Protein AF-A0A401TNQ7-F1 (afdb_monomer_lite)

Structure (mmCIF, N/CA/C/O backbone):
data_AF-A0A401TNQ7-F1
#
_entry.id   AF-A0A401TNQ7-F1
#
loop_
_atom_site.group_PDB
_atom_site.id
_atom_site.type_symbol
_atom_site.label_atom_id
_atom_site.label_alt_id
_atom_site.label_comp_id
_atom_site.label_asym_id
_atom_site.label_entity_id
_atom_site.label_seq_id
_atom_site.pdbx_PDB_ins_code
_atom_site.Cartn_x
_atom_site.Cartn_y
_atom_site.Cartn_z
_atom_site.occupancy
_atom_site.B_iso_or_equiv
_atom_site.auth_seq_id
_atom_site.auth_comp_id
_atom_site.auth_asym_id
_atom_site.auth_atom_id
_atom_site.pdbx_PDB_model_num
ATOM 1 N N . MET A 1 1 ? 19.474 -12.867 -13.682 1.00 46.50 1 MET A N 1
ATOM 2 C CA . MET A 1 1 ? 18.010 -13.047 -13.522 1.00 46.50 1 MET A CA 1
ATOM 3 C C . MET A 1 1 ? 17.478 -14.292 -14.232 1.00 46.50 1 MET A C 1
ATOM 5 O O . MET A 1 1 ? 16.715 -14.992 -13.588 1.00 46.50 1 MET A O 1
ATOM 9 N N . ARG A 1 2 ? 17.902 -14.632 -15.465 1.00 41.34 2 ARG A N 1
ATOM 10 C CA . ARG A 1 2 ? 17.468 -15.862 -16.178 1.00 41.34 2 ARG A CA 1
ATOM 11 C C . ARG A 1 2 ? 17.627 -17.165 -15.371 1.00 41.34 2 ARG A C 1
ATOM 13 O O . ARG A 1 2 ? 16.644 -17.859 -15.162 1.00 41.34 2 ARG A O 1
ATOM 20 N N . ASN A 1 3 ? 18.793 -17.392 -14.765 1.00 44.41 3 ASN A N 1
ATOM 21 C CA . ASN A 1 3 ? 19.062 -18.609 -13.975 1.00 44.41 3 ASN A CA 1
ATOM 22 C C . ASN A 1 3 ? 18.207 -18.747 -12.696 1.00 44.41 3 ASN A C 1
ATOM 24 O O . ASN A 1 3 ? 18.164 -19.815 -12.095 1.00 44.41 3 ASN A O 1
ATOM 28 N N . LEU A 1 4 ? 17.552 -17.669 -12.243 1.00 51.34 4 LEU A N 1
ATOM 29 C CA . LEU A 1 4 ? 16.675 -17.698 -11.066 1.00 51.34 4 LEU A CA 1
ATOM 30 C C . LEU A 1 4 ? 15.215 -17.985 -11.439 1.00 51.34 4 LEU A C 1
ATOM 32 O O . LEU A 1 4 ? 14.432 -18.337 -10.570 1.00 51.34 4 LEU A O 1
ATOM 36 N N . LEU A 1 5 ? 14.847 -17.800 -12.711 1.00 51.81 5 LEU A N 1
ATOM 37 C CA . LEU A 1 5 ? 13.510 -18.084 -13.234 1.00 51.81 5 LEU A CA 1
ATOM 38 C C . LEU A 1 5 ? 13.344 -19.565 -13.583 1.00 51.81 5 LEU A C 1
ATOM 40 O O . LEU A 1 5 ? 12.269 -20.119 -13.385 1.00 51.81 5 LEU A O 1
ATOM 44 N N . GLU A 1 6 ? 14.421 -20.208 -14.033 1.00 55.28 6 GLU A N 1
ATOM 45 C CA . GLU A 1 6 ? 14.447 -21.624 -14.423 1.00 55.28 6 GLU A CA 1
ATOM 46 C C . GLU A 1 6 ? 14.336 -22.596 -13.236 1.00 55.28 6 GLU A C 1
ATOM 48 O O . GLU A 1 6 ? 13.905 -23.731 -13.413 1.00 55.28 6 GLU A O 1
ATOM 53 N N . SER A 1 7 ? 14.675 -22.161 -12.017 1.00 61.94 7 SER A N 1
ATOM 54 C CA . SER A 1 7 ? 14.604 -22.986 -10.800 1.00 61.94 7 SER A CA 1
ATOM 55 C C . SER A 1 7 ? 13.285 -22.859 -10.029 1.00 61.94 7 SER A C 1
ATOM 57 O O . SER A 1 7 ? 13.120 -23.472 -8.971 1.00 61.94 7 SER A O 1
ATOM 59 N N . LEU A 1 8 ? 12.336 -22.057 -10.522 1.00 61.41 8 LEU A N 1
ATOM 60 C CA . LEU A 1 8 ? 11.074 -21.812 -9.833 1.00 61.41 8 LEU A CA 1
ATOM 61 C C . LEU A 1 8 ? 9.992 -22.817 -10.249 1.00 61.41 8 LEU A C 1
ATOM 63 O O . LEU A 1 8 ? 9.958 -23.256 -11.398 1.00 61.41 8 LEU A O 1
ATOM 67 N N . PRO A 1 9 ? 9.055 -23.161 -9.341 1.00 64.06 9 PRO A N 1
ATOM 68 C CA . PRO A 1 9 ? 7.924 -24.005 -9.696 1.00 64.06 9 PRO A CA 1
ATOM 69 C C . PRO A 1 9 ? 7.159 -23.398 -10.885 1.00 64.06 9 PRO A C 1
ATOM 71 O O . PRO A 1 9 ? 6.968 -22.180 -10.885 1.00 64.06 9 PRO A O 1
ATOM 74 N N . PRO A 1 10 ? 6.594 -24.200 -11.811 1.00 63.41 10 PRO A N 1
ATOM 75 C CA . PRO A 1 10 ? 5.909 -23.704 -13.018 1.00 63.41 10 PRO A CA 1
ATOM 76 C C . PRO A 1 10 ? 4.780 -22.692 -12.757 1.00 63.41 10 PRO A C 1
ATOM 78 O O . PRO A 1 10 ? 4.376 -21.931 -13.631 1.00 63.41 10 PRO A O 1
ATOM 81 N N . SER A 1 11 ? 4.240 -22.676 -11.536 1.00 68.75 11 SER A N 1
ATOM 82 C CA . SER A 1 11 ? 3.212 -21.726 -11.105 1.00 68.75 11 SER A CA 1
ATOM 83 C C . SER A 1 11 ? 3.724 -20.306 -10.816 1.00 68.75 11 SER A C 1
ATOM 85 O O . SER A 1 11 ? 2.911 -19.387 -10.691 1.00 68.75 11 SER A O 1
ATOM 87 N N . VAL A 1 12 ? 5.037 -20.123 -10.645 1.00 68.75 12 VAL A N 1
ATOM 88 C CA . VAL A 1 12 ? 5.660 -18.839 -10.313 1.00 68.75 12 VAL A CA 1
ATOM 89 C C . VAL A 1 12 ? 6.046 -18.134 -11.603 1.00 68.75 12 VAL A C 1
ATOM 91 O O . VAL A 1 12 ? 6.713 -18.689 -12.465 1.00 68.75 12 VAL A O 1
ATOM 94 N N . ARG A 1 13 ? 5.613 -16.884 -11.717 1.00 77.25 13 ARG A N 1
ATOM 95 C CA . ARG A 1 13 ? 5.872 -16.024 -12.874 1.00 77.25 13 ARG A CA 1
ATOM 96 C C . ARG A 1 13 ? 6.789 -14.868 -12.488 1.00 77.25 13 ARG A C 1
ATOM 98 O O . ARG A 1 13 ? 6.902 -14.563 -11.298 1.00 77.25 13 ARG A O 1
ATOM 105 N N . GLU A 1 14 ? 7.374 -14.187 -13.468 1.00 80.88 14 GLU A N 1
ATOM 106 C CA . GLU A 1 14 ? 8.247 -13.022 -13.255 1.00 80.88 14 GLU A CA 1
ATOM 107 C C . GLU A 1 14 ? 7.607 -11.945 -12.366 1.00 80.88 14 GLU A C 1
ATOM 109 O O . GLU A 1 14 ? 8.266 -11.386 -11.487 1.00 80.88 14 GLU A O 1
ATOM 114 N N . GLU A 1 15 ? 6.299 -11.715 -12.500 1.00 81.19 15 GLU A N 1
ATOM 115 C CA . GLU A 1 15 ? 5.572 -10.713 -11.716 1.00 81.19 15 GLU A CA 1
ATOM 116 C C . GLU A 1 15 ? 5.586 -11.037 -10.220 1.00 81.19 15 GLU A C 1
ATOM 118 O O . GLU A 1 15 ? 5.640 -10.139 -9.378 1.00 81.19 15 GLU A O 1
ATOM 123 N N . HIS A 1 16 ? 5.576 -12.328 -9.865 1.00 77.81 16 HIS A N 1
ATOM 124 C CA . HIS A 1 16 ? 5.678 -12.746 -8.470 1.00 77.81 16 HIS A CA 1
ATOM 125 C C . HIS A 1 16 ? 7.039 -12.378 -7.889 1.00 77.81 16 HIS A C 1
ATOM 127 O O . HIS A 1 16 ? 7.102 -11.996 -6.723 1.00 77.81 16 HIS A O 1
ATOM 133 N N . LEU A 1 17 ? 8.108 -12.465 -8.684 1.00 80.94 17 LEU A N 1
ATOM 134 C CA . LEU A 1 17 ? 9.453 -12.104 -8.247 1.00 80.94 17 LEU A CA 1
ATOM 135 C C . LEU A 1 17 ? 9.606 -10.599 -8.079 1.00 80.94 17 LEU A C 1
ATOM 137 O O . LEU A 1 17 ? 10.185 -10.164 -7.090 1.00 80.94 17 LEU A O 1
ATOM 141 N N . ILE A 1 18 ? 9.060 -9.802 -9.001 1.00 81.75 18 ILE A N 1
ATOM 142 C CA . ILE A 1 18 ? 9.089 -8.337 -8.900 1.00 81.75 18 ILE A CA 1
ATOM 143 C C . ILE A 1 18 ? 8.367 -7.893 -7.626 1.00 81.75 18 ILE A C 1
ATOM 145 O O . ILE A 1 18 ? 8.942 -7.181 -6.802 1.00 81.75 18 ILE A O 1
ATOM 149 N N . VAL A 1 19 ? 7.133 -8.369 -7.422 1.00 80.31 19 VAL A N 1
ATOM 150 C CA . VAL A 1 19 ? 6.349 -8.044 -6.224 1.00 80.31 19 VAL A CA 1
ATOM 151 C C . VAL A 1 19 ? 7.052 -8.545 -4.964 1.00 80.31 19 VAL A C 1
ATOM 153 O O . VAL A 1 19 ? 7.136 -7.806 -3.987 1.00 80.31 19 VAL A O 1
ATOM 156 N N . HIS A 1 20 ? 7.598 -9.763 -4.980 1.00 79.25 20 HIS A N 1
ATOM 157 C CA . HIS A 1 20 ? 8.344 -10.321 -3.855 1.00 79.25 20 HIS A CA 1
ATOM 158 C C . HIS A 1 20 ? 9.557 -9.466 -3.495 1.00 79.25 20 HIS A C 1
ATOM 160 O O . HIS A 1 20 ? 9.620 -8.981 -2.372 1.00 79.25 20 HIS A O 1
ATOM 166 N N . ASN A 1 21 ? 10.454 -9.205 -4.443 1.00 78.38 21 ASN A N 1
ATOM 167 C CA . ASN A 1 21 ? 11.696 -8.476 -4.197 1.00 78.38 21 ASN A CA 1
ATOM 168 C C . ASN A 1 21 ? 11.450 -7.059 -3.670 1.00 78.38 21 ASN A C 1
ATOM 170 O O . ASN A 1 21 ? 12.176 -6.602 -2.791 1.00 78.38 21 ASN A O 1
ATOM 174 N N . VAL A 1 22 ? 10.413 -6.373 -4.168 1.00 78.50 22 VAL A N 1
ATOM 175 C CA . VAL A 1 22 ? 10.039 -5.050 -3.647 1.00 78.50 22 VAL A CA 1
ATOM 176 C C . VAL A 1 22 ? 9.415 -5.148 -2.256 1.00 78.50 22 VAL A C 1
ATOM 178 O O . VAL A 1 22 ? 9.636 -4.270 -1.434 1.00 78.50 22 VAL A O 1
ATOM 181 N N . SER A 1 23 ? 8.652 -6.203 -1.967 1.00 70.06 23 SER A N 1
ATOM 182 C CA . SER A 1 23 ? 7.960 -6.366 -0.677 1.00 70.06 23 SER A CA 1
ATOM 183 C C . SER A 1 23 ? 8.847 -6.905 0.437 1.00 70.06 23 SER A C 1
ATOM 185 O O . SER A 1 23 ? 8.524 -6.741 1.613 1.00 70.06 23 SER A O 1
ATOM 187 N N . THR A 1 24 ? 9.922 -7.608 0.091 1.00 70.75 24 THR A N 1
ATOM 188 C CA . THR A 1 24 ? 10.845 -8.188 1.061 1.00 70.75 24 THR A CA 1
ATOM 189 C C . THR A 1 24 ? 11.843 -7.143 1.526 1.00 70.75 24 THR A C 1
ATOM 191 O O . THR A 1 24 ? 12.651 -6.649 0.745 1.00 70.75 24 THR A O 1
ATOM 194 N N . ASP A 1 25 ? 11.838 -6.856 2.822 1.00 62.88 25 ASP A N 1
ATOM 195 C CA . ASP A 1 25 ? 12.634 -5.785 3.432 1.00 62.88 25 ASP A CA 1
ATOM 196 C C . ASP A 1 25 ? 14.124 -6.131 3.628 1.00 62.88 25 ASP A C 1
ATOM 198 O O . ASP A 1 25 ? 14.807 -5.569 4.475 1.00 62.88 25 ASP A O 1
ATOM 202 N N . ARG A 1 26 ? 14.671 -7.078 2.854 1.00 61.78 26 ARG A N 1
ATOM 203 C CA . ARG A 1 26 ? 16.072 -7.514 3.017 1.00 61.78 26 ARG A CA 1
ATOM 204 C C . ARG A 1 26 ? 17.090 -6.421 2.677 1.00 61.78 26 ARG A C 1
ATOM 206 O O . ARG A 1 26 ? 18.239 -6.524 3.082 1.00 61.78 26 ARG A O 1
ATOM 213 N N . SER A 1 27 ? 16.683 -5.400 1.927 1.00 65.81 27 SER A N 1
ATOM 214 C CA . SER A 1 27 ? 17.560 -4.341 1.415 1.00 65.81 27 SER A CA 1
ATOM 215 C C . SER A 1 27 ? 17.044 -2.921 1.681 1.00 65.81 27 SER A C 1
ATOM 217 O O . SER A 1 27 ? 17.523 -1.981 1.050 1.00 65.81 27 SER A O 1
ATOM 219 N N . ASN A 1 28 ? 16.044 -2.737 2.558 1.00 79.69 28 ASN A N 1
ATOM 220 C CA . ASN A 1 28 ? 15.319 -1.465 2.739 1.00 79.69 28 ASN A CA 1
ATOM 221 C C . ASN A 1 28 ? 14.729 -0.875 1.437 1.00 79.69 28 ASN A C 1
ATOM 223 O O . ASN A 1 28 ? 14.312 0.288 1.408 1.00 79.69 28 ASN A O 1
ATOM 227 N N . LEU A 1 29 ? 14.685 -1.657 0.348 1.00 84.19 29 LEU A N 1
ATOM 228 C CA . LEU A 1 29 ? 14.223 -1.215 -0.966 1.00 84.19 29 LEU A CA 1
ATOM 229 C C . LEU A 1 29 ? 12.779 -0.719 -0.894 1.00 84.19 29 LEU A C 1
ATOM 231 O O . LEU A 1 29 ? 12.503 0.380 -1.362 1.00 84.19 29 LEU A O 1
ATOM 235 N N . SER A 1 30 ? 11.891 -1.489 -0.253 1.00 79.44 30 SER A N 1
ATOM 236 C CA . SER A 1 30 ? 10.483 -1.121 -0.039 1.00 79.44 30 SER A CA 1
ATOM 237 C C . SER A 1 30 ? 10.351 0.237 0.643 1.00 79.44 30 SER A C 1
ATOM 239 O O . SER A 1 30 ? 9.625 1.117 0.179 1.00 79.44 30 SER A O 1
ATOM 241 N N . THR A 1 31 ? 11.101 0.427 1.728 1.00 82.56 31 THR A N 1
ATOM 242 C CA . THR A 1 31 ? 11.074 1.641 2.543 1.00 82.56 31 THR A CA 1
ATOM 243 C C . THR A 1 31 ? 11.540 2.853 1.743 1.00 82.56 31 THR A C 1
ATOM 245 O O . THR A 1 31 ? 10.860 3.878 1.723 1.00 82.56 31 THR A O 1
ATOM 248 N N . ARG A 1 32 ? 12.670 2.740 1.036 1.00 87.69 32 ARG A N 1
ATOM 249 C CA . ARG A 1 32 ? 13.235 3.839 0.243 1.00 87.69 32 ARG A CA 1
ATOM 250 C C . ARG A 1 32 ? 12.375 4.167 -0.978 1.00 87.69 32 ARG A C 1
ATOM 252 O O . ARG A 1 32 ? 12.084 5.333 -1.215 1.00 87.69 32 ARG A O 1
ATOM 259 N N . PHE A 1 33 ? 11.904 3.145 -1.687 1.00 86.56 33 PHE A N 1
ATOM 260 C CA . PHE A 1 33 ? 10.991 3.294 -2.816 1.00 86.56 33 PHE A CA 1
ATOM 261 C C . PHE A 1 33 ? 9.692 3.998 -2.401 1.00 86.56 33 PHE A C 1
ATOM 263 O O . PHE A 1 33 ? 9.313 4.997 -3.005 1.00 86.56 33 PHE A O 1
ATOM 270 N N . ASN A 1 34 ? 9.043 3.543 -1.324 1.00 84.69 34 ASN A N 1
ATOM 271 C CA . ASN A 1 34 ? 7.811 4.156 -0.825 1.00 84.69 34 ASN A CA 1
ATOM 272 C C . ASN A 1 34 ? 8.032 5.583 -0.298 1.00 84.69 34 ASN A C 1
ATOM 274 O O . ASN A 1 34 ? 7.176 6.443 -0.505 1.00 84.69 34 ASN A O 1
ATOM 278 N N . LYS A 1 35 ? 9.182 5.863 0.330 1.00 87.12 35 LYS A N 1
ATOM 279 C CA . LYS A 1 35 ? 9.555 7.221 0.751 1.00 87.12 35 LYS A CA 1
ATOM 280 C C . LYS A 1 35 ? 9.696 8.162 -0.446 1.00 87.12 35 LYS A C 1
ATOM 282 O O . LYS A 1 35 ? 9.196 9.282 -0.393 1.00 87.12 35 LYS A O 1
ATOM 287 N N . ASP A 1 36 ? 10.321 7.704 -1.526 1.00 89.12 36 ASP A N 1
ATOM 288 C CA . ASP A 1 36 ? 10.497 8.513 -2.733 1.00 89.12 36 ASP A CA 1
ATOM 289 C C . ASP A 1 36 ? 9.180 8.705 -3.498 1.00 89.12 36 ASP A C 1
ATOM 291 O O . ASP A 1 36 ? 8.956 9.795 -4.017 1.00 89.12 36 ASP A O 1
ATOM 295 N N . ILE A 1 37 ? 8.265 7.720 -3.515 1.00 84.94 37 ILE A N 1
ATOM 296 C CA . ILE A 1 37 ? 6.911 7.925 -4.072 1.00 84.94 37 ILE A CA 1
ATOM 297 C C . ILE A 1 37 ? 6.171 8.998 -3.271 1.00 84.94 37 ILE A C 1
ATOM 299 O O . ILE A 1 37 ? 5.543 9.880 -3.851 1.00 84.94 37 ILE A O 1
ATOM 303 N N . GLN A 1 38 ? 6.245 8.938 -1.939 1.00 84.00 38 GLN A N 1
ATOM 304 C CA . GLN A 1 38 ? 5.592 9.926 -1.086 1.00 84.00 38 GLN A CA 1
ATOM 305 C C . GLN A 1 38 ? 6.183 11.328 -1.283 1.00 84.00 38 GLN A C 1
ATOM 307 O O . GLN A 1 38 ? 5.443 12.307 -1.240 1.00 84.00 38 GLN A O 1
ATOM 312 N N . ARG A 1 39 ? 7.501 11.419 -1.497 1.00 85.88 39 ARG A N 1
ATOM 313 C CA . ARG A 1 39 ? 8.216 12.686 -1.677 1.00 85.88 39 ARG A CA 1
ATOM 314 C C . ARG A 1 39 ? 8.015 13.306 -3.057 1.00 85.88 39 ARG A C 1
ATOM 316 O O . ARG A 1 39 ? 7.906 14.516 -3.123 1.00 85.88 39 ARG A O 1
ATOM 323 N N . PHE A 1 40 ? 7.993 12.500 -4.117 1.00 85.56 40 PHE A N 1
ATOM 324 C CA . PHE A 1 40 ? 7.962 12.955 -5.514 1.00 85.56 40 PHE A CA 1
ATOM 325 C C . PHE A 1 40 ? 6.680 12.510 -6.232 1.00 85.56 40 PHE A C 1
ATOM 327 O O . PHE A 1 40 ? 6.693 12.155 -7.409 1.00 85.56 40 PHE A O 1
ATOM 334 N N . GLY A 1 41 ? 5.568 12.444 -5.496 1.00 75.00 41 GLY A N 1
ATOM 335 C CA . GLY A 1 41 ? 4.286 11.956 -6.007 1.00 75.00 41 GLY A CA 1
ATOM 336 C C . GLY A 1 41 ? 3.516 12.977 -6.852 1.00 75.00 41 GLY A C 1
ATOM 337 O O . GLY A 1 41 ? 2.534 12.603 -7.499 1.00 75.00 41 GLY A O 1
ATOM 338 N N . ALA A 1 42 ? 3.927 14.250 -6.839 1.00 84.62 42 ALA A N 1
ATOM 339 C CA . ALA A 1 42 ? 3.399 15.281 -7.728 1.00 84.62 42 ALA A CA 1
ATOM 340 C C . ALA A 1 42 ? 3.904 15.055 -9.158 1.00 84.62 42 ALA A C 1
ATOM 342 O O . ALA A 1 42 ? 5.023 14.597 -9.346 1.00 84.62 42 ALA A O 1
ATOM 343 N N . ILE A 1 43 ? 3.093 15.365 -10.174 1.00 83.88 43 ILE A N 1
ATOM 344 C CA . ILE A 1 43 ? 3.404 14.997 -11.566 1.00 83.88 43 ILE A CA 1
ATOM 345 C C . ILE A 1 43 ? 4.736 15.586 -12.059 1.00 83.88 43 ILE A C 1
ATOM 347 O O . ILE A 1 43 ? 5.526 14.874 -12.679 1.00 83.88 43 ILE A O 1
ATOM 351 N N . ASP A 1 44 ? 5.023 16.841 -11.715 1.00 91.19 44 ASP A N 1
ATOM 352 C CA . ASP A 1 44 ? 6.249 17.526 -12.135 1.00 91.19 44 ASP A CA 1
ATOM 353 C C . ASP A 1 44 ? 7.484 16.927 -11.450 1.00 91.19 44 ASP A C 1
ATOM 355 O O . ASP A 1 44 ? 8.475 16.595 -12.101 1.00 91.19 44 ASP A O 1
ATOM 359 N N . GLU A 1 45 ? 7.396 16.685 -10.141 1.00 90.38 45 GLU A N 1
ATOM 360 C CA . GLU A 1 45 ? 8.457 16.049 -9.355 1.00 90.38 45 GLU A CA 1
ATOM 361 C C . GLU A 1 45 ? 8.664 14.581 -9.743 1.00 90.38 45 GLU A C 1
ATOM 363 O O . GLU A 1 45 ? 9.797 14.101 -9.799 1.00 90.38 45 GLU A O 1
ATOM 368 N N . TYR A 1 46 ? 7.588 13.862 -10.062 1.00 88.44 46 TYR A N 1
ATOM 369 C CA . TYR A 1 46 ? 7.649 12.496 -10.561 1.00 88.44 46 TYR A CA 1
ATOM 370 C C . TYR A 1 46 ? 8.449 12.451 -11.862 1.00 88.44 46 TYR A C 1
ATOM 372 O O . TYR A 1 46 ? 9.367 11.643 -12.025 1.00 88.44 46 TYR A O 1
ATOM 380 N N . ASN A 1 47 ? 8.146 13.359 -12.788 1.00 88.62 47 ASN A N 1
ATOM 381 C CA . ASN A 1 47 ? 8.829 13.422 -14.070 1.00 88.62 47 ASN A CA 1
ATOM 382 C C . ASN A 1 47 ? 10.299 13.822 -13.904 1.00 88.62 47 ASN A C 1
ATOM 384 O O . ASN A 1 47 ? 11.170 13.119 -14.420 1.00 88.62 47 ASN A O 1
ATOM 388 N N . ALA A 1 48 ? 10.592 14.858 -13.118 1.00 92.81 48 ALA A N 1
ATOM 389 C CA . ALA A 1 48 ? 11.942 15.401 -12.988 1.00 92.81 48 ALA A CA 1
ATOM 390 C C . ALA A 1 48 ? 12.860 14.609 -12.035 1.00 92.81 48 ALA A C 1
ATOM 392 O O . ALA A 1 48 ? 14.027 14.391 -12.349 1.00 92.81 48 ALA A O 1
ATOM 393 N N . LEU A 1 49 ? 12.356 14.166 -10.879 1.00 93.56 49 LEU A N 1
ATOM 394 C CA . LEU A 1 49 ? 13.186 13.738 -9.740 1.00 93.56 49 LEU A CA 1
ATOM 395 C C . LEU A 1 49 ? 13.029 12.260 -9.372 1.00 93.56 49 LEU A C 1
ATOM 397 O O . LEU A 1 49 ? 13.947 11.665 -8.806 1.00 93.56 49 LEU A O 1
ATOM 401 N N . PHE A 1 50 ? 11.892 11.634 -9.683 1.00 91.88 50 PHE A N 1
ATOM 402 C CA . PHE A 1 50 ? 11.653 10.250 -9.277 1.00 91.88 50 PHE A CA 1
ATOM 403 C C . PHE A 1 50 ? 12.521 9.270 -10.080 1.00 91.88 50 PHE A C 1
ATOM 405 O O . PHE A 1 50 ? 12.312 9.066 -11.276 1.00 91.88 50 PHE A O 1
ATOM 412 N N . GLN A 1 51 ? 13.494 8.637 -9.424 1.00 92.75 51 GLN A N 1
ATOM 413 C CA . GLN A 1 51 ? 14.476 7.757 -10.077 1.00 92.75 51 GLN A CA 1
ATOM 414 C C . GLN A 1 51 ? 13.954 6.334 -10.325 1.00 92.75 51 GLN A C 1
ATOM 416 O O . GLN A 1 51 ? 14.513 5.587 -11.123 1.00 92.75 51 GLN A O 1
ATOM 421 N N . TRP A 1 52 ? 12.849 5.952 -9.684 1.00 90.19 52 TRP A N 1
ATOM 422 C CA . TRP A 1 52 ? 12.336 4.581 -9.701 1.00 90.19 52 TRP A CA 1
ATOM 423 C C . TRP A 1 52 ? 11.242 4.349 -10.750 1.00 90.19 52 TRP A C 1
ATOM 425 O O . TRP A 1 52 ? 10.417 3.456 -10.572 1.00 90.19 52 TRP A O 1
ATOM 435 N N . LYS A 1 53 ? 11.192 5.136 -11.834 1.00 91.25 53 LYS A N 1
ATOM 436 C CA . LYS A 1 53 ? 10.113 5.074 -12.845 1.00 91.25 53 LYS A CA 1
ATOM 437 C C . LYS A 1 53 ? 9.913 3.665 -13.401 1.00 91.25 53 LYS A C 1
ATOM 439 O O . LYS A 1 53 ? 8.796 3.152 -13.380 1.00 91.25 53 LYS A O 1
ATOM 444 N N . SER A 1 54 ? 10.999 3.010 -13.813 1.00 91.81 54 SER A N 1
ATOM 445 C CA . SER A 1 54 ? 10.949 1.645 -14.346 1.00 91.81 54 SER A CA 1
ATOM 446 C C . SER A 1 54 ? 10.459 0.647 -13.301 1.00 91.81 54 SER A C 1
ATOM 448 O O . SER A 1 54 ? 9.596 -0.171 -13.598 1.00 91.81 54 SER A O 1
ATOM 450 N N . LEU A 1 55 ? 10.940 0.745 -12.057 1.00 89.00 55 LEU A N 1
ATOM 451 C CA . LEU A 1 55 ? 10.491 -0.129 -10.972 1.00 89.00 55 LEU A CA 1
ATOM 452 C C . LEU A 1 55 ? 9.012 0.101 -10.636 1.00 89.00 55 LEU A C 1
ATOM 454 O O . LEU A 1 55 ? 8.270 -0.857 -10.450 1.00 89.00 55 LEU A O 1
ATOM 458 N N . HIS A 1 56 ? 8.570 1.357 -10.605 1.00 88.25 56 HIS A N 1
ATOM 459 C CA . HIS A 1 56 ? 7.178 1.734 -10.386 1.00 88.25 56 HIS A CA 1
ATOM 460 C C . HIS A 1 56 ? 6.263 1.182 -11.479 1.00 88.25 56 HIS A C 1
ATOM 462 O O . HIS A 1 56 ? 5.222 0.601 -11.171 1.00 88.25 56 HIS A O 1
ATOM 468 N N . TYR A 1 57 ? 6.666 1.302 -12.745 1.00 89.31 57 TYR A N 1
ATOM 469 C CA . TYR A 1 57 ? 5.950 0.712 -13.871 1.00 89.31 57 TYR A CA 1
ATOM 470 C C . TYR A 1 57 ? 5.891 -0.818 -13.764 1.00 89.31 57 TYR A C 1
ATOM 472 O O . TYR A 1 57 ? 4.798 -1.383 -13.744 1.00 89.31 57 TYR A O 1
ATOM 480 N N . LEU A 1 58 ? 7.044 -1.478 -13.603 1.00 89.62 58 LEU A N 1
ATOM 481 C CA . LEU A 1 58 ? 7.152 -2.937 -13.496 1.00 89.62 58 LEU A CA 1
ATOM 482 C C . LEU A 1 58 ? 6.330 -3.493 -12.332 1.00 89.62 58 LEU A C 1
ATOM 484 O O . LEU A 1 58 ? 5.621 -4.486 -12.492 1.00 89.62 58 LEU A O 1
ATOM 488 N N . LEU A 1 59 ? 6.383 -2.849 -11.166 1.00 87.81 59 LEU A N 1
ATOM 489 C CA . LEU A 1 59 ? 5.596 -3.250 -10.007 1.00 87.81 59 LEU A CA 1
ATOM 490 C C . LEU A 1 59 ? 4.098 -3.072 -10.263 1.00 87.81 59 LEU A C 1
ATOM 492 O O . LEU A 1 59 ? 3.316 -3.958 -9.922 1.00 87.81 59 LEU A O 1
ATOM 496 N N . THR A 1 60 ? 3.698 -1.971 -10.903 1.00 88.25 60 THR A N 1
ATOM 497 C CA . THR A 1 60 ? 2.293 -1.710 -11.249 1.00 88.25 60 THR A CA 1
ATOM 498 C C . THR A 1 60 ? 1.745 -2.803 -12.161 1.00 88.25 60 THR A C 1
ATOM 500 O O . THR A 1 60 ? 0.761 -3.450 -11.799 1.00 88.25 60 THR A O 1
ATOM 503 N N . ILE A 1 61 ? 2.410 -3.076 -13.289 1.00 89.38 61 ILE A N 1
ATOM 504 C CA . ILE A 1 61 ? 1.958 -4.115 -14.227 1.00 89.38 61 ILE A CA 1
ATOM 505 C C . ILE A 1 61 ? 2.002 -5.506 -13.587 1.00 89.38 61 ILE A C 1
ATOM 507 O O . ILE A 1 61 ? 1.114 -6.322 -13.824 1.00 89.38 61 ILE A O 1
ATOM 511 N N . SER A 1 62 ? 2.980 -5.767 -12.713 1.00 88.06 62 SER A N 1
ATOM 512 C CA . SER A 1 62 ? 3.098 -7.046 -12.011 1.00 88.06 62 SER A CA 1
ATOM 513 C C . SER A 1 62 ? 1.906 -7.281 -11.089 1.00 88.06 62 SER A C 1
ATOM 515 O O . SER A 1 62 ? 1.245 -8.318 -11.163 1.00 88.06 62 SER A O 1
ATOM 517 N N . VAL A 1 63 ? 1.577 -6.298 -10.248 1.00 86.06 63 VAL A N 1
ATOM 518 C CA . VAL A 1 63 ? 0.425 -6.396 -9.349 1.00 86.06 63 VAL A CA 1
ATOM 519 C C . VAL A 1 63 ? -0.879 -6.474 -10.153 1.00 86.06 63 VAL A C 1
ATOM 521 O O . VAL A 1 63 ? -1.749 -7.272 -9.807 1.00 86.06 63 VAL A O 1
ATOM 524 N N . GLU A 1 64 ? -1.025 -5.721 -11.249 1.00 86.69 64 GLU A N 1
ATOM 525 C CA . GLU A 1 64 ? -2.205 -5.790 -12.123 1.00 86.69 64 GLU A CA 1
ATOM 526 C C . GLU A 1 64 ? -2.400 -7.164 -12.770 1.00 86.69 64 GLU A C 1
ATOM 528 O O . GLU A 1 64 ? -3.521 -7.684 -12.773 1.00 86.69 64 GLU A O 1
ATOM 533 N N . THR A 1 65 ? -1.328 -7.775 -13.271 1.00 85.25 65 THR A N 1
ATOM 534 C CA . THR A 1 65 ? -1.358 -9.114 -13.869 1.00 85.25 65 THR A CA 1
ATOM 535 C C . THR A 1 65 ? -1.744 -10.171 -12.842 1.00 85.25 65 THR A C 1
ATOM 537 O O . THR A 1 65 ? -2.641 -10.979 -13.089 1.00 85.25 65 THR A O 1
ATOM 540 N N . LEU A 1 66 ? -1.138 -10.128 -11.653 1.00 81.88 66 LEU A N 1
ATOM 541 C CA . LEU A 1 66 ? -1.438 -11.066 -10.570 1.00 81.88 66 LEU A CA 1
ATOM 542 C C . LEU A 1 66 ? -2.844 -10.871 -9.992 1.00 81.88 66 LEU A C 1
ATOM 544 O O . LEU A 1 66 ? -3.483 -11.829 -9.562 1.00 81.88 66 LEU A O 1
ATOM 548 N N . ARG A 1 67 ? -3.368 -9.643 -10.010 1.00 79.19 67 ARG A N 1
ATOM 549 C CA . ARG A 1 67 ? -4.722 -9.335 -9.543 1.00 79.19 67 ARG A CA 1
ATOM 550 C C . ARG A 1 67 ? -5.807 -9.995 -10.388 1.00 79.19 67 ARG A C 1
ATOM 552 O O . ARG A 1 67 ? -6.832 -10.379 -9.831 1.00 79.19 67 ARG A O 1
ATOM 559 N N . LYS A 1 68 ? -5.619 -10.131 -11.707 1.00 70.00 68 LYS A N 1
ATOM 560 C CA . LYS A 1 68 ? -6.634 -10.706 -12.619 1.00 70.00 68 LYS A CA 1
ATOM 561 C C . LYS A 1 68 ? -7.088 -12.112 -12.206 1.00 70.00 68 LYS A C 1
ATOM 563 O O . LYS A 1 68 ? -8.181 -12.527 -12.569 1.00 70.00 68 LYS A O 1
ATOM 568 N N . THR A 1 69 ? -6.279 -12.822 -11.424 1.00 63.78 69 THR A N 1
ATOM 569 C CA . THR A 1 69 ? -6.575 -14.170 -10.920 1.00 63.78 69 THR A CA 1
ATOM 570 C C . THR A 1 69 ? -7.006 -14.190 -9.446 1.00 63.78 69 THR A C 1
ATOM 572 O O . THR A 1 69 ? -7.240 -15.259 -8.880 1.00 63.78 69 THR A O 1
ATOM 575 N N . SER A 1 70 ? -7.129 -13.024 -8.803 1.00 68.12 70 SER A N 1
ATOM 576 C CA . SER A 1 70 ? -7.397 -12.889 -7.371 1.00 68.12 70 SER A CA 1
ATOM 577 C C . SER A 1 70 ? -8.870 -12.582 -7.076 1.00 68.12 70 SER A C 1
ATOM 579 O O . SER A 1 70 ? -9.538 -11.842 -7.796 1.00 68.12 70 SER A O 1
ATOM 581 N N . ARG A 1 71 ? -9.381 -13.149 -5.978 1.00 76.44 71 ARG A N 1
ATOM 582 C CA . ARG A 1 71 ? -10.724 -12.872 -5.434 1.00 76.44 71 ARG A CA 1
ATOM 583 C C . ARG A 1 71 ? -10.653 -11.720 -4.426 1.00 76.44 71 ARG A C 1
ATOM 585 O O . ARG A 1 71 ? -9.566 -11.385 -3.963 1.00 76.44 71 ARG A O 1
ATOM 592 N N . ALA A 1 72 ? -11.799 -11.138 -4.071 1.00 82.06 72 ALA A N 1
ATOM 593 C CA . ALA A 1 72 ? -11.872 -10.173 -2.973 1.00 82.06 72 ALA A CA 1
ATOM 594 C C . ALA A 1 72 ? -11.438 -10.825 -1.652 1.00 82.06 72 ALA A C 1
ATOM 596 O O . ALA A 1 72 ? -11.776 -11.985 -1.396 1.00 82.06 72 ALA A O 1
ATOM 597 N N . ARG A 1 73 ? -10.668 -10.098 -0.839 1.00 84.69 73 ARG A N 1
ATOM 598 C CA . ARG A 1 73 ? -10.133 -10.589 0.435 1.00 84.69 73 ARG A CA 1
ATOM 599 C C . ARG A 1 73 ? -10.087 -9.491 1.477 1.00 84.69 73 ARG A C 1
ATOM 601 O O . ARG A 1 73 ? -9.822 -8.332 1.157 1.00 84.69 73 ARG A O 1
ATOM 608 N N . THR A 1 74 ? -10.257 -9.904 2.724 1.00 88.69 74 THR A N 1
ATOM 609 C CA . THR A 1 74 ? -9.967 -9.060 3.876 1.00 88.69 74 THR A CA 1
ATOM 610 C C . THR A 1 74 ? -8.473 -9.095 4.154 1.00 88.69 74 THR A C 1
ATOM 612 O O . THR A 1 74 ? -7.886 -10.167 4.291 1.00 88.69 74 THR A O 1
ATOM 615 N N . VAL A 1 75 ? -7.861 -7.920 4.215 1.00 89.19 75 VAL A N 1
ATOM 616 C CA . VAL A 1 75 ? -6.451 -7.744 4.547 1.00 89.19 75 VAL A CA 1
ATOM 617 C C . VAL A 1 75 ? -6.283 -6.645 5.583 1.00 89.19 75 VAL A C 1
ATOM 619 O O . VAL A 1 75 ? -7.126 -5.758 5.728 1.00 89.19 75 VAL A O 1
ATOM 622 N N . TYR A 1 76 ? -5.164 -6.713 6.287 1.00 88.69 76 TYR A N 1
ATOM 623 C CA . TYR A 1 76 ? -4.857 -5.898 7.444 1.00 88.69 76 TYR A CA 1
ATOM 624 C C . TYR A 1 76 ? -3.515 -5.201 7.256 1.00 88.69 76 TYR A C 1
ATOM 626 O O . TYR A 1 76 ? -2.558 -5.803 6.759 1.00 88.69 76 TYR A O 1
ATOM 634 N N . GLN A 1 77 ? -3.431 -3.944 7.677 1.00 87.06 77 GLN A N 1
ATOM 635 C CA . GLN A 1 77 ? -2.185 -3.184 7.686 1.00 87.06 77 GLN A CA 1
ATOM 636 C C . GLN A 1 77 ? -2.089 -2.348 8.958 1.00 87.06 77 GLN A C 1
ATOM 638 O O . GLN A 1 77 ? -2.988 -1.573 9.267 1.00 87.06 77 GLN A O 1
ATOM 643 N N . GLY A 1 78 ? -0.977 -2.489 9.672 1.00 85.25 78 GLY A N 1
ATOM 644 C CA . GLY A 1 78 ? -0.662 -1.711 10.864 1.00 85.25 78 GLY A CA 1
ATOM 645 C C . GLY A 1 78 ? 0.394 -0.667 10.536 1.00 85.25 78 GLY A C 1
ATOM 646 O O . GLY A 1 78 ? 1.360 -0.964 9.833 1.00 85.25 78 GLY A O 1
ATOM 647 N N . ILE A 1 79 ? 0.205 0.555 11.028 1.00 80.75 79 ILE A N 1
ATOM 648 C CA . ILE A 1 79 ? 1.203 1.621 10.976 1.00 80.75 79 ILE A CA 1
ATOM 649 C C . ILE A 1 79 ? 1.528 2.040 12.419 1.00 80.75 79 ILE A C 1
ATOM 651 O O . ILE A 1 79 ? 0.663 2.605 13.095 1.00 80.75 79 ILE A O 1
ATOM 655 N N . PRO A 1 80 ? 2.758 1.790 12.907 1.00 72.44 80 PRO A N 1
ATOM 656 C CA . PRO A 1 80 ? 3.111 2.015 14.311 1.00 72.44 80 PRO A CA 1
ATOM 657 C C . PRO A 1 80 ? 3.141 3.483 14.731 1.00 72.44 80 PRO A C 1
ATOM 659 O O . PRO A 1 80 ? 2.745 3.809 15.845 1.00 72.44 80 PRO A O 1
ATOM 662 N N . ASN A 1 81 ? 3.602 4.373 13.850 1.00 73.75 81 ASN A N 1
ATOM 663 C CA . ASN A 1 81 ? 3.987 5.738 14.231 1.00 73.75 81 ASN A CA 1
ATOM 664 C C . ASN A 1 81 ? 3.159 6.826 13.538 1.00 73.75 81 ASN A C 1
ATOM 666 O O . ASN A 1 81 ? 3.525 7.996 13.570 1.00 73.75 81 ASN A O 1
ATOM 670 N N . ALA A 1 82 ? 2.037 6.462 12.916 1.00 71.81 82 ALA A N 1
ATOM 671 C CA . ALA A 1 82 ? 1.137 7.416 12.279 1.00 71.81 82 ALA A CA 1
ATOM 672 C C . ALA A 1 82 ? -0.227 7.379 12.958 1.00 71.81 82 ALA A C 1
ATOM 674 O O . ALA A 1 82 ? -0.721 6.308 13.305 1.00 71.81 82 ALA A O 1
ATOM 675 N N . THR A 1 83 ? -0.841 8.548 13.138 1.00 70.88 83 THR A N 1
ATOM 676 C CA . THR A 1 83 ? -2.255 8.673 13.511 1.00 70.88 83 THR A CA 1
ATOM 677 C C . THR A 1 83 ? -2.982 9.305 12.341 1.00 70.88 83 THR A C 1
ATOM 679 O O . THR A 1 83 ? -2.623 10.400 11.911 1.00 70.88 83 THR A O 1
ATOM 682 N N . PHE A 1 84 ? -3.989 8.623 11.816 1.00 69.88 84 PHE A N 1
ATOM 683 C CA . PHE A 1 84 ? -4.771 9.144 10.710 1.00 69.88 84 PHE A CA 1
ATOM 684 C C . PHE A 1 84 ? -5.985 9.911 11.238 1.00 69.88 84 PHE A C 1
ATOM 686 O O . PHE A 1 84 ? -6.782 9.402 12.022 1.00 69.88 84 PHE A O 1
ATOM 693 N N . ARG A 1 85 ? -6.116 11.167 10.814 1.00 70.00 85 ARG A N 1
ATOM 694 C CA . ARG A 1 85 ? -7.281 12.012 11.077 1.0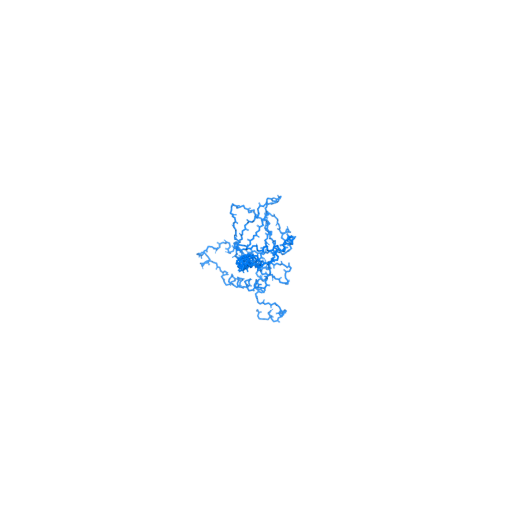0 70.00 85 ARG A CA 1
ATOM 695 C C . ARG A 1 85 ? -7.710 12.621 9.760 1.00 70.00 85 ARG A C 1
ATOM 697 O O . ARG A 1 85 ? -6.932 13.325 9.124 1.00 70.00 85 ARG A O 1
ATOM 704 N N . THR A 1 86 ? -8.932 12.342 9.334 1.00 70.06 86 THR A N 1
ATOM 705 C CA . THR A 1 86 ? -9.482 12.958 8.132 1.00 70.06 86 THR A CA 1
ATOM 706 C C . THR A 1 86 ? -10.980 13.160 8.281 1.00 70.06 86 THR A C 1
ATOM 708 O O . THR A 1 86 ? -11.662 12.326 8.867 1.00 70.06 86 THR A O 1
ATOM 711 N N . SER A 1 87 ? -11.478 14.269 7.742 1.00 73.25 87 SER A N 1
ATOM 712 C CA . SER A 1 87 ? -12.90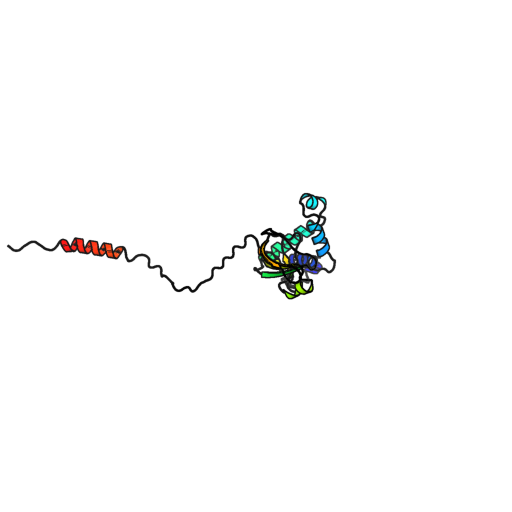7 14.509 7.513 1.00 73.25 87 SER A CA 1
ATOM 713 C C . SER A 1 87 ? -13.364 14.003 6.140 1.00 73.25 87 SER A C 1
ATOM 715 O O . SER A 1 87 ? -14.537 14.114 5.794 1.00 73.25 87 SER A O 1
ATOM 717 N N . ARG A 1 88 ? -12.442 13.474 5.324 1.00 78.06 88 ARG A N 1
ATOM 718 C CA . ARG A 1 88 ? -12.737 12.991 3.974 1.00 78.06 88 ARG A CA 1
ATOM 719 C C . ARG A 1 88 ? -13.364 11.602 4.019 1.00 78.06 88 ARG A C 1
ATOM 721 O O . ARG A 1 88 ? -12.997 10.766 4.834 1.00 78.06 88 ARG A O 1
ATOM 728 N N . THR A 1 89 ? -14.249 11.332 3.067 1.00 83.31 89 THR A N 1
ATOM 729 C CA . THR A 1 89 ? -14.896 10.020 2.883 1.00 83.31 89 THR A CA 1
ATOM 730 C C . THR A 1 89 ? -14.072 9.064 2.022 1.00 83.31 89 THR A C 1
ATOM 732 O O . THR A 1 89 ? -14.415 7.891 1.883 1.00 83.31 89 THR A O 1
ATOM 735 N N . GLN A 1 90 ? -12.984 9.550 1.421 1.00 84.94 90 GLN A N 1
ATOM 736 C CA . GLN A 1 90 ? -12.111 8.778 0.546 1.00 84.94 90 GLN A CA 1
ATOM 737 C C . GLN A 1 90 ? -10.642 9.036 0.861 1.00 84.94 90 GLN A C 1
ATOM 739 O O . GLN A 1 90 ? -10.244 10.150 1.207 1.00 84.94 90 GLN A O 1
ATOM 744 N N . MET A 1 91 ? -9.828 8.005 0.668 1.00 83.38 91 MET A N 1
ATOM 745 C CA . MET A 1 91 ? -8.379 8.067 0.783 1.00 83.38 91 MET A CA 1
ATOM 746 C C . MET A 1 91 ? -7.703 7.251 -0.311 1.00 83.38 91 MET A C 1
ATOM 748 O O . MET A 1 91 ? -8.272 6.318 -0.872 1.00 83.38 91 MET A O 1
ATOM 752 N N . ARG A 1 92 ? -6.451 7.587 -0.587 1.00 83.62 92 ARG A N 1
ATOM 753 C CA . ARG A 1 92 ? -5.576 6.848 -1.489 1.00 83.62 92 ARG A CA 1
ATOM 754 C C . ARG A 1 92 ? -4.250 6.649 -0.772 1.00 83.62 92 ARG A C 1
ATOM 756 O O . ARG A 1 92 ? -3.729 7.599 -0.192 1.00 83.62 92 ARG A O 1
ATOM 763 N N . PHE A 1 93 ? -3.716 5.433 -0.793 1.00 79.88 93 PHE A N 1
ATOM 764 C CA . PHE A 1 93 ? -2.377 5.187 -0.263 1.00 79.88 93 PHE A CA 1
ATOM 765 C C . PHE A 1 93 ? -1.361 5.863 -1.170 1.00 79.88 93 PHE A C 1
ATOM 767 O O . PHE A 1 93 ? -1.317 5.538 -2.343 1.00 79.88 93 PHE A O 1
ATOM 774 N N . ALA A 1 94 ? -0.539 6.769 -0.645 1.00 74.00 94 ALA A N 1
ATOM 775 C CA . ALA A 1 94 ? 0.513 7.425 -1.426 1.00 74.00 94 ALA A CA 1
ATOM 776 C C . ALA A 1 94 ? 1.689 6.490 -1.772 1.00 74.00 94 ALA A C 1
ATOM 778 O O . ALA A 1 94 ? 2.665 6.924 -2.364 1.00 74.00 94 ALA A O 1
ATOM 779 N N . THR A 1 95 ? 1.629 5.228 -1.362 1.00 81.88 95 THR A N 1
ATOM 780 C CA . THR A 1 95 ? 2.692 4.227 -1.468 1.00 81.88 95 THR A CA 1
ATOM 781 C C . THR A 1 95 ? 2.095 2.900 -1.938 1.00 81.88 95 THR A C 1
ATOM 783 O O . THR A 1 95 ? 0.879 2.800 -2.109 1.00 81.88 95 THR A O 1
ATOM 786 N N . PHE A 1 96 ? 2.925 1.873 -2.138 1.00 81.88 96 PHE A N 1
ATOM 787 C CA . PHE A 1 96 ? 2.450 0.499 -2.314 1.00 81.88 96 PHE A CA 1
ATOM 788 C C . PHE A 1 96 ? 2.337 -0.166 -0.938 1.00 81.88 96 PHE A C 1
ATOM 790 O O . PHE A 1 96 ? 3.354 -0.619 -0.400 1.00 81.88 96 PHE A O 1
ATOM 797 N N . PRO A 1 97 ? 1.142 -0.209 -0.320 1.00 78.88 97 PRO A N 1
ATOM 798 C CA . PRO A 1 97 ? 1.006 -0.791 1.000 1.00 78.88 97 PRO A CA 1
ATOM 799 C C . PRO A 1 97 ? 1.196 -2.305 0.925 1.00 78.88 97 PRO A C 1
ATOM 801 O O . PRO A 1 97 ? 0.603 -2.987 0.080 1.00 78.88 97 PRO A O 1
ATOM 804 N N . SER A 1 98 ? 1.998 -2.823 1.851 1.00 81.25 98 SER A N 1
ATOM 805 C CA . SER A 1 98 ? 2.029 -4.239 2.178 1.00 81.25 98 SER A CA 1
ATOM 806 C C . SER A 1 98 ? 0.969 -4.527 3.242 1.00 81.25 98 SER A C 1
ATOM 808 O O . SER A 1 98 ? 0.915 -3.895 4.298 1.00 81.25 98 SER A O 1
ATOM 810 N N . CYS A 1 99 ? 0.095 -5.484 2.954 1.00 85.56 99 CYS A N 1
ATOM 811 C CA . CYS A 1 99 ? -0.965 -5.926 3.852 1.00 85.56 99 CYS A CA 1
ATOM 812 C C . CYS A 1 99 ? -0.837 -7.427 4.111 1.00 85.56 99 CYS A C 1
ATOM 814 O O . CYS A 1 99 ? -0.239 -8.153 3.318 1.00 85.56 99 CYS A O 1
ATOM 816 N N . SER A 1 100 ? -1.427 -7.911 5.198 1.00 85.75 100 SER A N 1
ATOM 817 C CA . SER A 1 100 ? -1.491 -9.339 5.510 1.00 85.75 100 SER A CA 1
ATOM 818 C C . SER A 1 100 ? -2.931 -9.833 5.550 1.00 85.75 100 SER A C 1
ATOM 820 O O . SER A 1 100 ? -3.814 -9.120 6.012 1.00 85.75 100 SER A O 1
ATOM 822 N N . GLU A 1 101 ? -3.175 -11.064 5.102 1.00 85.88 101 GLU A N 1
ATOM 823 C CA . GLU A 1 101 ? -4.456 -11.755 5.345 1.00 85.88 101 GLU A CA 1
ATOM 824 C C . GLU A 1 101 ? -4.624 -12.144 6.829 1.00 85.88 101 GLU A C 1
ATOM 826 O O . GLU A 1 101 ? -5.744 -12.337 7.290 1.00 85.88 101 GLU A O 1
ATOM 831 N N . SER A 1 102 ? -3.528 -12.226 7.595 1.00 87.56 102 SER A N 1
ATOM 832 C CA . SER A 1 102 ? -3.562 -12.459 9.042 1.00 87.56 102 SER A CA 1
ATOM 833 C C . SER A 1 102 ? -3.565 -11.131 9.793 1.00 87.56 102 SER A C 1
ATOM 835 O O . SER A 1 102 ? -2.696 -10.289 9.568 1.00 87.56 102 SER A O 1
ATOM 837 N N . ARG A 1 103 ? -4.523 -10.960 10.706 1.00 87.94 103 ARG A N 1
ATOM 838 C CA . ARG A 1 103 ? -4.663 -9.757 11.535 1.00 87.94 103 ARG A CA 1
ATOM 839 C C . ARG A 1 103 ? -3.527 -9.597 12.549 1.00 87.94 103 ARG A C 1
ATOM 841 O O . ARG A 1 103 ? -3.011 -8.497 12.708 1.00 87.94 103 ARG A O 1
ATOM 848 N N . GLU A 1 104 ? -3.094 -10.693 13.169 1.00 86.00 104 GLU A N 1
ATOM 849 C CA . GLU A 1 104 ? -2.074 -10.683 14.231 1.00 86.00 104 GLU A CA 1
ATOM 850 C C . GLU A 1 104 ? -0.731 -10.130 13.753 1.00 86.00 104 GLU A C 1
ATOM 852 O O . GLU A 1 104 ? 0.049 -9.553 14.509 1.00 86.00 104 GLU A O 1
ATOM 857 N N . ARG A 1 105 ? -0.426 -10.329 12.472 1.00 83.12 105 ARG A N 1
ATOM 858 C CA . ARG A 1 105 ? 0.871 -9.989 11.910 1.00 83.12 105 ARG A CA 1
ATOM 859 C C . ARG A 1 105 ? 1.135 -8.473 11.908 1.00 83.12 105 ARG A C 1
ATOM 861 O O . ARG A 1 105 ? 2.146 -8.079 12.479 1.00 83.12 105 ARG A O 1
ATOM 868 N N . PRO A 1 106 ? 0.278 -7.612 11.320 1.00 81.75 106 PRO A N 1
ATOM 869 C CA . PRO A 1 106 ? 0.406 -6.162 11.439 1.00 81.75 106 PRO A CA 1
ATOM 870 C C . PRO A 1 106 ? 0.278 -5.653 12.878 1.00 81.75 106 PRO A C 1
ATOM 872 O O . PRO A 1 106 ? 0.922 -4.663 13.210 1.00 81.75 106 PRO A O 1
ATOM 875 N N . GLU A 1 107 ? -0.485 -6.327 13.745 1.00 83.50 107 GLU A N 1
ATOM 876 C CA . GLU A 1 107 ? -0.611 -5.930 15.157 1.00 83.50 107 GLU A CA 1
ATOM 877 C C . GLU A 1 107 ? 0.728 -6.014 15.905 1.00 83.50 107 GLU A C 1
ATOM 879 O O . GLU A 1 107 ? 1.021 -5.137 16.717 1.00 83.50 107 GLU A O 1
ATOM 884 N N . ARG A 1 108 ? 1.588 -6.986 15.562 1.00 81.69 108 ARG A N 1
ATOM 885 C CA . ARG A 1 108 ? 2.960 -7.086 16.100 1.00 81.69 108 ARG A CA 1
ATOM 886 C C . ARG A 1 108 ? 3.861 -5.918 15.695 1.00 81.69 108 ARG A C 1
ATOM 888 O O . ARG A 1 108 ? 4.788 -5.595 16.427 1.00 81.69 108 ARG A O 1
ATOM 895 N N . PHE A 1 109 ? 3.610 -5.303 14.538 1.00 71.69 109 PHE A N 1
ATOM 896 C CA . PHE A 1 109 ? 4.389 -4.156 14.061 1.00 71.69 109 PHE A CA 1
ATOM 897 C C . PHE A 1 109 ? 3.892 -2.828 14.634 1.00 71.69 109 PHE A C 1
ATOM 899 O O . PHE A 1 109 ? 4.664 -1.878 14.686 1.00 71.69 109 PHE A O 1
ATOM 906 N N . GLY A 1 110 ? 2.631 -2.760 15.072 1.00 72.00 110 GLY A N 1
ATOM 907 C CA . GLY A 1 110 ? 2.055 -1.623 15.783 1.00 72.00 110 GLY A CA 1
ATOM 908 C C . GLY A 1 110 ? 0.632 -1.283 15.340 1.00 72.00 110 GLY A C 1
ATOM 909 O O . GLY A 1 110 ? 0.251 -1.448 14.182 1.00 72.00 110 GLY A O 1
ATOM 910 N N . THR A 1 111 ? -0.158 -0.766 16.282 1.00 76.44 111 THR A N 1
ATOM 911 C CA . THR A 1 111 ? -1.611 -0.554 16.135 1.00 76.44 111 THR A CA 1
ATOM 912 C C . THR A 1 111 ? -2.037 0.909 16.272 1.00 76.44 111 THR A C 1
ATOM 914 O O . THR A 1 111 ? -3.203 1.198 16.535 1.00 76.44 111 THR A O 1
ATOM 917 N N . ARG A 1 112 ? -1.115 1.866 16.094 1.00 81.19 112 ARG A N 1
ATOM 918 C CA . ARG A 1 112 ? -1.454 3.294 16.212 1.00 81.19 112 ARG A CA 1
ATOM 919 C C . ARG A 1 112 ? -2.364 3.777 15.085 1.00 81.19 112 ARG A C 1
ATOM 921 O O . ARG A 1 112 ? -3.283 4.552 15.320 1.00 81.19 112 ARG A O 1
ATOM 928 N N . THR A 1 113 ? -2.173 3.282 13.872 1.00 83.94 113 THR A N 1
ATOM 929 C CA . THR A 1 113 ? -3.239 3.274 12.866 1.00 83.94 113 THR A CA 1
ATOM 930 C C . THR A 1 113 ? -3.356 1.872 12.309 1.00 83.94 113 THR A C 1
ATOM 932 O O . THR A 1 113 ? -2.359 1.301 11.872 1.00 83.94 113 THR A O 1
ATOM 935 N N . PHE A 1 114 ? -4.563 1.320 12.322 1.00 87.50 114 PHE A N 1
ATOM 936 C CA . PHE A 1 114 ? -4.831 -0.020 11.833 1.00 87.50 114 PHE A CA 1
ATOM 937 C C . PHE A 1 114 ? -5.890 0.019 10.737 1.00 87.50 114 PHE A C 1
ATOM 939 O O . PHE A 1 114 ? -6.998 0.511 10.940 1.00 87.50 114 PHE A O 1
ATOM 946 N N . PHE A 1 115 ? -5.552 -0.500 9.565 1.00 88.69 115 PHE A N 1
ATOM 947 C CA . PHE A 1 115 ? -6.451 -0.574 8.427 1.00 88.69 115 PHE A CA 1
ATOM 948 C C . PHE A 1 115 ? -6.991 -1.986 8.272 1.00 88.69 115 PHE A C 1
ATOM 950 O O . PHE A 1 115 ? -6.230 -2.953 8.212 1.00 88.69 115 PHE A O 1
ATOM 957 N N . VAL A 1 116 ? -8.307 -2.078 8.128 1.00 90.88 116 VAL A N 1
ATOM 958 C CA . VAL A 1 116 ? -9.019 -3.268 7.674 1.00 90.88 116 VAL A CA 1
ATOM 959 C C . VAL A 1 116 ? -9.531 -2.968 6.275 1.00 90.88 116 VAL A C 1
ATOM 961 O O . VAL A 1 116 ? -10.354 -2.075 6.085 1.00 90.88 116 VAL A O 1
ATOM 964 N N . LEU A 1 117 ? -9.044 -3.693 5.276 1.00 89.62 117 LEU A N 1
ATOM 965 C CA . LEU A 1 117 ? -9.445 -3.492 3.889 1.00 89.62 117 LEU A CA 1
ATOM 966 C C . LEU A 1 117 ? -10.136 -4.738 3.365 1.00 89.62 117 LEU A C 1
ATOM 968 O O . LEU A 1 117 ? -9.591 -5.831 3.473 1.00 89.62 117 LEU A O 1
ATOM 972 N N . ASN A 1 118 ? -11.281 -4.574 2.710 1.00 86.88 118 ASN A N 1
ATOM 973 C CA . ASN A 1 118 ? -11.832 -5.620 1.853 1.00 86.88 118 ASN A CA 1
ATOM 974 C C . ASN A 1 118 ? -11.515 -5.277 0.401 1.00 86.88 118 ASN A C 1
ATOM 976 O O . ASN A 1 118 ? -12.181 -4.429 -0.177 1.00 86.88 118 ASN A O 1
ATOM 980 N N . THR A 1 119 ? -10.488 -5.883 -0.187 1.00 83.94 119 THR A N 1
ATOM 981 C CA . THR A 1 119 ? -9.941 -5.447 -1.475 1.00 83.94 119 THR A CA 1
ATOM 982 C C . THR A 1 119 ? -9.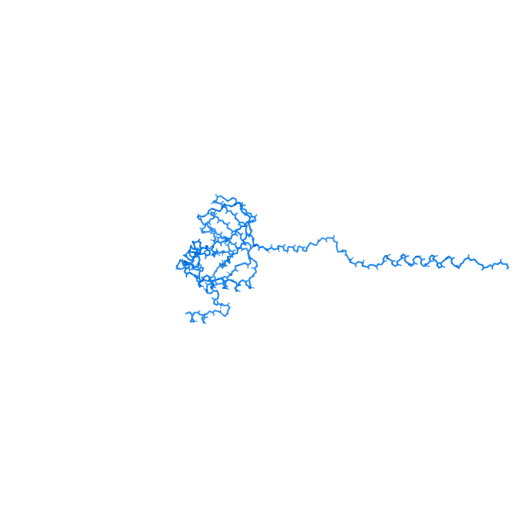805 -6.580 -2.481 1.00 83.94 119 THR A C 1
ATOM 984 O O . THR A 1 119 ? -9.516 -7.725 -2.145 1.00 83.94 119 THR A O 1
ATOM 987 N N . MET A 1 120 ? -9.984 -6.227 -3.753 1.00 82.38 120 MET A N 1
ATOM 988 C CA . MET A 1 120 ? -9.648 -7.055 -4.914 1.00 82.38 120 MET A CA 1
ATOM 989 C C . MET A 1 120 ? -8.473 -6.466 -5.702 1.00 82.38 120 MET A C 1
ATOM 991 O O . MET A 1 120 ? -8.244 -6.867 -6.837 1.00 82.38 120 MET A O 1
ATOM 995 N N . TYR A 1 121 ? -7.774 -5.471 -5.142 1.00 83.00 121 TYR A N 1
ATOM 996 C CA . TYR A 1 121 ? -6.688 -4.724 -5.791 1.00 83.00 121 TYR A CA 1
ATOM 997 C C . TYR A 1 121 ? -5.284 -5.166 -5.367 1.00 83.00 121 TYR A C 1
ATOM 999 O O . TYR A 1 121 ? -4.311 -4.495 -5.703 1.00 83.00 121 TYR A O 1
ATOM 1007 N N . GLY A 1 122 ? -5.184 -6.278 -4.636 1.00 81.19 122 GLY A N 1
ATOM 1008 C CA . GLY A 1 122 ? -3.924 -6.820 -4.142 1.00 81.19 122 GLY A CA 1
ATOM 1009 C C . GLY A 1 122 ? -3.452 -8.058 -4.896 1.00 81.19 122 GLY A C 1
ATOM 1010 O O . GLY A 1 122 ? -4.256 -8.931 -5.237 1.00 81.19 122 GLY A O 1
ATOM 1011 N N . ALA A 1 123 ? -2.139 -8.158 -5.088 1.00 82.62 123 ALA A N 1
ATOM 1012 C CA . ALA A 1 123 ? -1.477 -9.369 -5.563 1.00 82.62 123 ALA A CA 1
ATOM 1013 C C . ALA A 1 123 ? -0.939 -10.175 -4.377 1.00 82.62 123 ALA A C 1
ATOM 1015 O O . ALA A 1 123 ? -0.170 -9.646 -3.575 1.00 82.62 123 ALA A O 1
ATOM 1016 N N . ARG A 1 124 ? -1.328 -11.453 -4.263 1.00 77.88 124 ARG A N 1
ATOM 1017 C CA . ARG A 1 124 ? -0.814 -12.353 -3.217 1.00 77.88 124 ARG A CA 1
ATOM 1018 C C . ARG A 1 124 ? 0.482 -13.004 -3.653 1.00 77.88 124 ARG A C 1
ATOM 1020 O O . ARG A 1 124 ? 0.547 -13.647 -4.696 1.00 77.88 124 ARG A O 1
ATOM 1027 N N . ILE A 1 125 ? 1.462 -12.958 -2.764 1.00 73.88 125 ILE A N 1
ATOM 1028 C CA . ILE A 1 125 ? 2.718 -13.677 -2.923 1.00 73.88 125 ILE A CA 1
ATOM 1029 C C . ILE A 1 125 ? 2.526 -15.066 -2.294 1.00 73.88 125 ILE A C 1
ATOM 1031 O O . ILE A 1 125 ? 2.587 -15.223 -1.074 1.00 73.88 125 ILE A O 1
ATOM 1035 N N . ARG A 1 126 ? 2.206 -16.079 -3.117 1.00 62.31 126 ARG A N 1
ATOM 1036 C CA . ARG A 1 126 ? 1.798 -17.431 -2.665 1.00 62.31 126 ARG A CA 1
ATOM 1037 C C . ARG A 1 126 ? 2.791 -18.088 -1.694 1.00 62.31 126 ARG A C 1
ATOM 1039 O O . ARG A 1 126 ? 2.346 -18.723 -0.746 1.00 62.31 126 ARG A O 1
ATOM 1046 N N . ASN A 1 127 ? 4.089 -17.841 -1.871 1.00 62.38 127 ASN A N 1
ATOM 1047 C CA . ASN A 1 127 ? 5.158 -18.433 -1.058 1.00 62.38 127 ASN A CA 1
ATOM 1048 C C . ASN A 1 127 ? 5.626 -17.539 0.105 1.00 62.38 127 ASN A C 1
ATOM 1050 O O . ASN A 1 127 ? 6.555 -17.906 0.816 1.00 62.38 127 ASN A O 1
ATOM 1054 N N . TYR A 1 128 ? 5.007 -16.371 0.323 1.00 57.88 128 TYR A N 1
ATOM 1055 C CA . TYR A 1 128 ? 5.437 -15.423 1.356 1.00 57.88 128 TYR A CA 1
ATOM 1056 C C . TYR A 1 128 ? 4.308 -15.079 2.323 1.00 57.88 128 TYR A C 1
ATOM 1058 O O . TYR A 1 128 ? 3.770 -13.973 2.328 1.00 57.88 128 TYR A O 1
ATOM 1066 N N . GLN A 1 129 ? 3.934 -16.085 3.120 1.00 58.75 129 GLN A N 1
ATOM 1067 C CA . GLN A 1 129 ? 3.121 -15.979 4.337 1.00 58.75 129 GLN A CA 1
ATOM 1068 C C . GLN A 1 129 ? 1.913 -15.007 4.255 1.00 58.75 129 GLN A C 1
ATOM 1070 O O . GLN A 1 129 ? 1.603 -14.301 5.215 1.00 58.75 129 GLN A O 1
ATOM 1075 N N . GLY A 1 130 ? 1.236 -14.945 3.104 1.00 64.44 130 GLY A N 1
ATOM 1076 C CA . GLY A 1 130 ? 0.008 -14.164 2.928 1.00 64.44 130 GLY A CA 1
ATOM 1077 C C . GLY A 1 130 ? 0.186 -12.642 2.892 1.00 64.44 130 GLY A C 1
ATOM 1078 O O . GLY A 1 130 ? -0.734 -11.931 3.295 1.00 64.44 130 GLY A O 1
ATOM 1079 N N . VAL A 1 131 ? 1.341 -12.137 2.436 1.00 71.31 131 VAL A N 1
ATOM 1080 C CA . VAL A 1 131 ? 1.530 -10.702 2.161 1.00 71.31 131 VAL A CA 1
ATOM 1081 C C . VAL A 1 131 ? 0.940 -10.337 0.795 1.00 71.31 131 VAL A C 1
ATOM 1083 O O . VAL A 1 131 ? 1.148 -11.044 -0.200 1.00 71.31 131 VAL A O 1
ATOM 1086 N N . LEU A 1 132 ? 0.190 -9.236 0.759 1.00 80.69 132 LEU A N 1
ATOM 1087 C CA . LEU A 1 132 ? -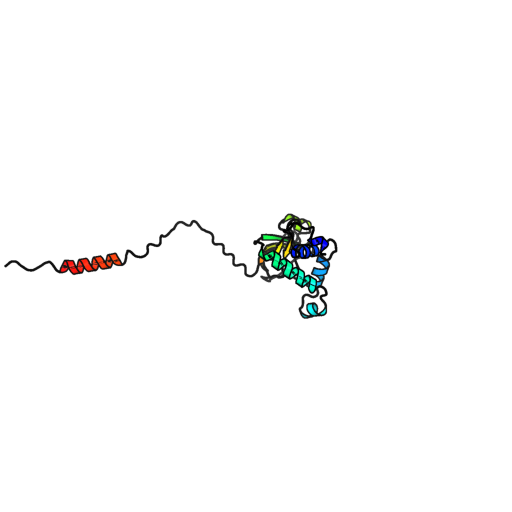0.376 -8.640 -0.444 1.00 80.69 132 LEU A CA 1
ATOM 1088 C C . LEU A 1 132 ? 0.177 -7.236 -0.639 1.00 80.69 132 LEU A C 1
ATOM 1090 O O . LEU A 1 132 ? 0.206 -6.450 0.303 1.00 80.69 132 LEU A O 1
ATOM 1094 N N . VAL A 1 133 ? 0.537 -6.913 -1.877 1.00 80.31 133 VAL A N 1
ATOM 1095 C CA . VAL A 1 133 ? 0.832 -5.536 -2.287 1.00 80.31 133 VAL A CA 1
ATOM 1096 C C . VAL A 1 133 ? -0.378 -4.980 -3.005 1.00 80.31 133 VAL A C 1
ATOM 1098 O O . VAL A 1 133 ? -0.851 -5.596 -3.965 1.00 80.31 133 VAL A O 1
ATOM 1101 N N . LEU A 1 134 ? -0.892 -3.842 -2.540 1.00 81.75 134 LEU A N 1
ATOM 1102 C CA . LEU A 1 134 ? -2.019 -3.178 -3.193 1.00 81.75 134 LEU A CA 1
ATOM 1103 C C . LEU A 1 134 ? -1.539 -2.177 -4.239 1.00 81.75 134 LEU A C 1
ATOM 1105 O O . LEU A 1 134 ? -0.538 -1.487 -4.058 1.00 81.75 134 LEU A O 1
ATOM 1109 N N . LEU A 1 135 ? -2.315 -2.064 -5.315 1.00 79.94 135 LEU A N 1
ATOM 1110 C CA . LEU A 1 135 ? -2.168 -0.984 -6.284 1.00 79.94 135 LEU A CA 1
ATOM 1111 C C . LEU A 1 135 ? -2.517 0.375 -5.676 1.00 79.94 135 LEU A C 1
ATOM 1113 O O . LEU A 1 135 ? -3.331 0.480 -4.754 1.00 79.94 135 LEU A O 1
ATOM 1117 N N . HIS A 1 136 ? -1.988 1.424 -6.304 1.00 75.12 136 HIS A N 1
ATOM 1118 C CA . HIS A 1 136 ? -2.341 2.811 -6.036 1.00 75.12 136 HIS A CA 1
ATOM 1119 C C . HIS A 1 136 ? -3.798 3.085 -6.458 1.00 75.12 136 HIS A C 1
ATOM 1121 O O . HIS A 1 136 ? -4.087 3.523 -7.573 1.00 75.12 136 HIS A O 1
ATOM 1127 N N . LYS A 1 137 ? -4.746 2.756 -5.577 1.00 82.44 137 LYS A N 1
ATOM 1128 C CA . LYS A 1 137 ? -6.189 2.924 -5.787 1.00 82.44 137 LYS A CA 1
ATOM 1129 C C . LYS A 1 137 ? -6.809 3.733 -4.658 1.00 82.44 137 LYS A C 1
ATOM 1131 O O . LYS A 1 137 ? -6.296 3.782 -3.540 1.00 82.44 137 LYS A O 1
ATOM 1136 N N . THR A 1 138 ? -7.924 4.371 -4.984 1.00 84.44 138 THR A N 1
ATOM 1137 C CA . THR A 1 138 ? -8.748 5.091 -4.017 1.00 84.44 138 THR A CA 1
ATOM 1138 C C . THR A 1 138 ? -9.675 4.111 -3.305 1.00 84.44 138 THR A C 1
ATOM 1140 O O . THR A 1 138 ? -10.223 3.187 -3.914 1.00 84.44 138 THR A O 1
ATOM 1143 N N . PHE A 1 139 ? -9.843 4.334 -2.010 1.00 86.19 139 PHE A N 1
ATOM 1144 C CA . PHE A 1 139 ? -10.721 3.595 -1.125 1.00 86.19 139 PHE A CA 1
ATOM 1145 C C . PHE A 1 139 ? -11.680 4.562 -0.437 1.00 86.19 139 PHE A C 1
ATOM 1147 O O . PHE A 1 139 ? -11.305 5.676 -0.072 1.00 86.19 139 PHE A O 1
ATOM 1154 N N . GLN A 1 140 ? -12.915 4.121 -0.245 1.00 89.25 140 GLN A N 1
ATOM 1155 C CA . GLN A 1 140 ? -13.889 4.764 0.619 1.00 89.25 140 GLN A CA 1
ATOM 1156 C C . GLN A 1 140 ? -13.620 4.372 2.070 1.00 89.25 140 GLN A C 1
ATOM 1158 O O . GLN A 1 140 ? -13.381 3.200 2.369 1.00 89.25 140 GLN A O 1
ATOM 1163 N N . ILE A 1 141 ? -13.667 5.358 2.959 1.00 86.62 141 ILE A N 1
ATOM 1164 C CA . ILE A 1 141 ? -13.586 5.158 4.403 1.00 86.62 141 ILE A CA 1
ATOM 1165 C C . ILE A 1 141 ? -15.002 4.862 4.887 1.00 86.62 141 ILE A C 1
ATOM 1167 O O . ILE A 1 141 ? -15.887 5.705 4.774 1.00 86.62 141 ILE A O 1
ATOM 1171 N N . VAL A 1 142 ? -15.214 3.645 5.382 1.00 87.06 142 VAL A N 1
ATOM 1172 C CA . VAL A 1 142 ? -16.517 3.179 5.873 1.00 87.06 142 VAL A CA 1
ATOM 1173 C C . VAL A 1 142 ? -16.678 3.518 7.344 1.00 87.06 142 VAL A C 1
ATOM 1175 O O . VAL A 1 142 ? -17.691 4.081 7.742 1.00 87.06 142 VAL A O 1
ATOM 1178 N N . THR A 1 143 ? -15.669 3.183 8.148 1.00 85.88 143 THR A N 1
ATOM 1179 C CA . THR A 1 143 ? -15.640 3.501 9.575 1.00 85.88 143 THR A CA 1
ATOM 1180 C C . THR A 1 143 ? -14.265 4.016 9.967 1.00 85.88 143 THR A C 1
ATOM 1182 O O . THR A 1 143 ? -13.245 3.584 9.422 1.00 85.88 143 THR A O 1
ATOM 1185 N N . ALA A 1 144 ? -14.262 4.962 10.903 1.00 84.50 144 ALA A N 1
ATOM 1186 C CA . ALA A 1 144 ? -13.077 5.507 11.540 1.00 84.50 144 ALA A CA 1
ATOM 1187 C C . ALA A 1 144 ? -13.326 5.521 13.049 1.00 84.50 144 ALA A C 1
ATOM 1189 O O . ALA A 1 144 ? -13.987 6.413 13.576 1.00 84.50 144 ALA A O 1
ATOM 1190 N N . GLU A 1 145 ? -12.834 4.494 13.730 1.00 85.31 145 GLU A N 1
ATOM 1191 C CA . GLU A 1 145 ? -13.057 4.280 15.156 1.00 85.31 145 GLU A CA 1
ATOM 1192 C C . GLU A 1 145 ? -11.791 4.602 15.937 1.00 85.31 145 GLU A C 1
ATOM 1194 O O . GLU A 1 145 ? -10.673 4.292 15.517 1.00 85.31 145 GLU A O 1
ATOM 1199 N N . ARG A 1 146 ? -11.950 5.233 17.100 1.00 79.38 146 ARG A N 1
ATOM 1200 C CA . ARG A 1 146 ? -10.824 5.493 17.994 1.00 79.38 146 ARG A CA 1
ATOM 1201 C C . ARG A 1 146 ? -10.518 4.213 18.771 1.00 79.38 146 ARG A C 1
ATOM 1203 O O . ARG A 1 146 ? -11.398 3.664 19.420 1.00 79.38 146 ARG A O 1
ATOM 1210 N N . ALA A 1 147 ? -9.276 3.755 18.696 1.00 73.31 147 ALA A N 1
ATOM 1211 C CA . ALA A 1 147 ? -8.768 2.630 19.473 1.00 73.31 147 ALA A CA 1
ATOM 1212 C C . ALA A 1 147 ? -7.929 3.151 20.649 1.00 73.31 147 ALA A C 1
ATOM 1214 O O . ALA A 1 147 ? -7.448 4.284 20.607 1.00 73.31 147 ALA A O 1
ATOM 1215 N N . GLU A 1 148 ? -7.684 2.318 21.665 1.00 71.12 148 GLU A N 1
ATOM 1216 C CA . GLU A 1 148 ? -6.889 2.697 22.848 1.00 71.12 148 GLU A CA 1
ATOM 1217 C C . GLU A 1 148 ? -5.534 3.324 22.486 1.00 71.12 148 GLU A C 1
ATOM 1219 O O . GLU A 1 148 ? -5.122 4.325 23.069 1.00 71.12 148 GLU A O 1
ATOM 1224 N N . LYS A 1 149 ? -4.851 2.767 21.477 1.00 69.12 149 LYS A N 1
ATOM 1225 C CA . LYS A 1 149 ? -3.518 3.216 21.042 1.00 69.12 149 LYS A CA 1
ATOM 1226 C C . LYS A 1 149 ? -3.535 4.091 19.782 1.00 69.12 149 LYS A C 1
ATOM 1228 O O . LYS A 1 149 ? -2.466 4.550 19.363 1.00 69.12 149 LYS A O 1
ATOM 1233 N N . GLY A 1 150 ? -4.710 4.381 19.207 1.00 77.94 150 GLY A N 1
ATOM 1234 C CA . GLY A 1 150 ? -4.832 5.220 18.011 1.00 77.94 150 GLY A CA 1
ATOM 1235 C C . GLY A 1 150 ? -6.167 5.120 17.260 1.00 77.94 150 GLY A C 1
ATOM 1236 O O . GLY A 1 150 ? -7.194 5.514 17.809 1.00 77.94 150 GLY A O 1
ATOM 1237 N N . CYS A 1 151 ? -6.177 4.683 15.994 1.00 82.19 151 CYS A N 1
ATOM 1238 C CA . CYS A 1 151 ? -7.414 4.589 15.200 1.00 82.19 151 CYS A CA 1
ATOM 1239 C C . CYS A 1 151 ? -7.494 3.347 14.304 1.00 82.19 151 CYS A C 1
ATOM 1241 O O . CYS A 1 151 ? -6.499 2.927 13.711 1.00 82.19 151 CYS A O 1
ATOM 1243 N N . ASN A 1 152 ? -8.704 2.808 14.181 1.00 85.69 152 ASN A N 1
ATOM 1244 C CA . ASN A 1 152 ? -9.045 1.698 13.306 1.00 85.69 152 ASN A CA 1
ATOM 1245 C C . ASN A 1 152 ? -9.879 2.220 12.136 1.00 85.69 152 ASN A C 1
ATOM 1247 O O . ASN A 1 152 ? -10.884 2.904 12.332 1.00 85.69 152 ASN A O 1
ATOM 1251 N N . LEU A 1 153 ? -9.457 1.901 10.917 1.00 88.06 153 LEU A N 1
ATOM 1252 C CA . LEU A 1 153 ? -10.080 2.372 9.687 1.00 88.06 153 LEU A CA 1
ATOM 1253 C C . LEU A 1 153 ? -10.530 1.191 8.847 1.00 88.06 153 LEU A C 1
ATOM 1255 O O . LEU A 1 153 ? -9.715 0.353 8.460 1.00 88.06 153 LEU A O 1
ATOM 1259 N N . THR A 1 154 ? -11.815 1.163 8.509 1.00 89.75 154 THR A N 1
ATOM 1260 C CA . THR A 1 154 ? -12.357 0.174 7.577 1.00 89.75 154 THR A CA 1
ATOM 1261 C C . THR A 1 154 ? -12.480 0.788 6.196 1.00 89.75 154 THR A C 1
ATOM 1263 O O . THR A 1 154 ? -13.160 1.798 6.015 1.00 89.75 154 THR A O 1
ATOM 1266 N N . LEU A 1 155 ? -11.838 0.165 5.212 1.00 87.88 155 LEU A N 1
ATOM 1267 C CA . LEU A 1 155 ? -11.741 0.669 3.851 1.00 87.88 155 LEU A CA 1
ATOM 1268 C C . LEU A 1 155 ? -12.419 -0.264 2.852 1.00 87.88 155 LEU A C 1
ATOM 1270 O O . LEU A 1 155 ? -12.250 -1.488 2.896 1.00 87.88 155 LEU A O 1
ATOM 1274 N N . GLN A 1 156 ? -13.128 0.331 1.895 1.00 87.06 156 GLN A N 1
ATOM 1275 C CA . GLN A 1 156 ? -13.714 -0.373 0.758 1.00 87.06 156 GLN A CA 1
ATOM 1276 C C . GLN A 1 156 ? -13.231 0.210 -0.574 1.00 87.06 156 GLN A C 1
ATOM 1278 O O . GLN A 1 156 ? -13.050 1.418 -0.692 1.00 87.06 156 GLN A O 1
ATOM 1283 N N . PRO A 1 157 ? -13.003 -0.619 -1.600 1.00 81.19 157 PRO A N 1
ATOM 1284 C CA . PRO A 1 157 ? -12.562 -0.163 -2.903 1.00 81.19 157 PRO A CA 1
ATOM 1285 C C . PRO A 1 157 ? -13.624 0.727 -3.550 1.00 81.19 157 PRO A C 1
ATOM 1287 O O . PRO A 1 157 ? -14.796 0.358 -3.633 1.00 81.19 157 PRO A O 1
ATOM 1290 N N . THR A 1 158 ? -13.216 1.900 -4.038 1.00 74.94 158 THR A N 1
ATOM 1291 C CA . THR A 1 158 ? -14.134 2.811 -4.731 1.00 74.94 158 THR A CA 1
ATOM 1292 C C . THR A 1 158 ? -14.688 2.130 -5.989 1.00 74.94 158 THR A C 1
ATOM 1294 O O . THR A 1 158 ? -13.935 1.518 -6.749 1.00 74.94 158 THR A O 1
ATOM 1297 N N . GLY A 1 159 ? -16.009 2.198 -6.187 1.00 63.91 159 GLY A N 1
ATOM 1298 C CA . GLY A 1 159 ? -16.709 1.513 -7.284 1.00 63.91 159 GLY A CA 1
ATOM 1299 C C . GLY A 1 159 ? -17.155 0.077 -6.970 1.00 63.91 159 GLY A C 1
ATOM 1300 O O . GLY A 1 159 ? -17.791 -0.560 -7.809 1.00 63.91 159 GLY A O 1
ATOM 1301 N N . TYR A 1 160 ? -16.885 -0.435 -5.764 1.00 51.84 160 TYR A N 1
ATOM 1302 C CA . TYR A 1 160 ? -17.441 -1.708 -5.308 1.00 51.84 160 TYR A CA 1
ATOM 1303 C C . TYR A 1 160 ? -18.945 -1.579 -5.052 1.00 51.84 160 TYR A C 1
ATOM 1305 O O . TYR A 1 160 ? -19.391 -1.146 -3.992 1.00 51.84 160 TYR A O 1
ATOM 1313 N N . ARG A 1 161 ? -19.758 -1.976 -6.036 1.00 45.16 161 ARG A N 1
ATOM 1314 C CA . ARG A 1 161 ? -21.195 -2.164 -5.832 1.00 45.16 161 ARG A CA 1
ATOM 1315 C C . ARG A 1 161 ? -21.388 -3.523 -5.171 1.00 45.16 161 ARG A C 1
ATOM 1317 O O . ARG A 1 161 ? -21.325 -4.551 -5.844 1.00 45.16 161 ARG A O 1
ATOM 1324 N N . ARG A 1 162 ? -21.617 -3.537 -3.856 1.00 39.78 162 ARG A N 1
ATOM 1325 C CA . ARG A 1 162 ? -22.018 -4.744 -3.128 1.00 39.78 162 ARG A CA 1
ATOM 1326 C C . ARG A 1 162 ? -23.351 -5.231 -3.705 1.00 39.78 162 ARG A C 1
ATOM 1328 O O . ARG A 1 162 ? -24.412 -4.786 -3.286 1.00 39.78 162 ARG A O 1
ATOM 1335 N N . ARG A 1 163 ? -23.319 -6.129 -4.691 1.00 36.97 163 ARG A N 1
ATOM 1336 C CA . ARG A 1 163 ? -24.499 -6.917 -5.052 1.00 36.97 163 ARG A CA 1
ATOM 1337 C C . ARG A 1 163 ? -24.623 -8.020 -4.010 1.00 36.97 163 ARG A C 1
ATOM 1339 O O . ARG A 1 163 ? -24.258 -9.160 -4.267 1.00 36.97 163 ARG A O 1
ATOM 1346 N N . THR A 1 164 ? -25.096 -7.680 -2.814 1.00 39.69 164 THR A N 1
ATOM 1347 C CA . THR A 1 164 ? -25.682 -8.710 -1.958 1.00 39.69 164 THR A CA 1
ATOM 1348 C C . THR A 1 164 ? -27.036 -9.032 -2.573 1.00 39.69 164 THR A C 1
ATOM 1350 O O . THR A 1 164 ? -28.037 -8.414 -2.237 1.00 39.69 164 THR A O 1
ATOM 1353 N N . ALA A 1 165 ? -27.073 -9.952 -3.534 1.00 39.91 165 ALA A N 1
ATOM 1354 C CA . ALA A 1 165 ? -28.302 -10.689 -3.763 1.00 39.91 165 ALA A CA 1
ATOM 1355 C C . ALA A 1 165 ? -28.382 -11.690 -2.609 1.00 39.91 165 ALA A C 1
ATOM 1357 O O . ALA A 1 165 ? -27.815 -12.777 -2.677 1.00 39.91 165 ALA A O 1
ATOM 1358 N N . SER A 1 166 ? -28.992 -11.292 -1.495 1.00 32.69 166 SER A N 1
ATOM 1359 C CA . SER A 1 166 ? -29.490 -12.287 -0.558 1.00 32.69 166 SER A CA 1
ATOM 1360 C C . SER A 1 166 ? -30.606 -13.022 -1.291 1.00 32.69 166 SER A C 1
ATOM 1362 O O . SER A 1 166 ? -31.634 -12.417 -1.599 1.00 32.69 166 SER A O 1
ATOM 1364 N N . LEU A 1 167 ? -30.410 -14.308 -1.580 1.00 31.81 167 LEU A N 1
ATOM 1365 C CA . LEU A 1 167 ? -31.532 -15.227 -1.736 1.00 31.81 167 LEU A CA 1
ATOM 1366 C C . LEU A 1 167 ? -32.222 -15.282 -0.373 1.00 31.81 167 LEU A C 1
ATOM 1368 O O . LEU A 1 167 ? -31.902 -16.105 0.480 1.00 31.81 167 LEU A O 1
ATOM 1372 N N . GLY A 1 168 ? -33.104 -14.315 -0.137 1.00 28.77 168 GLY A N 1
ATOM 1373 C CA . GLY A 1 168 ? -34.083 -14.418 0.920 1.00 28.77 168 GLY A CA 1
ATOM 1374 C C . GLY A 1 168 ? -35.052 -15.499 0.486 1.00 28.77 168 GLY A C 1
ATOM 1375 O O . GLY A 1 168 ? -35.792 -15.308 -0.478 1.00 28.77 168 GLY A O 1
ATOM 1376 N N . TRP A 1 169 ? -35.057 -16.622 1.194 1.00 37.25 169 TRP A N 1
ATOM 1377 C CA . TRP A 1 169 ? -36.226 -17.491 1.236 1.00 37.25 169 TRP A CA 1
ATOM 1378 C C . TRP A 1 169 ? -37.305 -16.744 2.022 1.00 37.25 169 TRP A C 1
ATOM 1380 O O . TRP A 1 169 ? -37.547 -16.996 3.195 1.00 37.25 169 TRP A O 1
ATOM 1390 N N . GLY A 1 170 ? -37.865 -15.718 1.385 1.00 29.45 170 GLY A N 1
ATOM 1391 C CA . GLY A 1 170 ? -39.081 -15.062 1.815 1.00 29.45 170 GLY A CA 1
ATOM 1392 C C . GLY A 1 170 ? -40.240 -15.827 1.207 1.00 29.45 170 GLY A C 1
ATOM 1393 O O . GLY A 1 170 ? -40.281 -16.042 -0.006 1.00 29.45 170 GLY A O 1
ATOM 1394 N N . GLU A 1 171 ? -41.167 -16.256 2.052 1.00 42.56 171 GLU A N 1
ATOM 1395 C CA . GLU A 1 171 ? -42.448 -16.818 1.650 1.00 42.56 171 GLU A CA 1
ATOM 1396 C C . GLU A 1 171 ? -43.161 -15.878 0.670 1.00 42.56 171 GLU A C 1
ATOM 1398 O O . GLU A 1 171 ? -43.806 -14.903 1.062 1.00 42.56 171 GLU A O 1
ATOM 1403 N N . ARG A 1 172 ? -42.994 -16.154 -0.626 1.00 34.41 172 ARG A N 1
ATOM 1404 C CA . ARG A 1 172 ? -43.991 -16.039 -1.698 1.00 34.41 172 ARG A CA 1
ATOM 1405 C C . ARG A 1 172 ? -43.300 -16.238 -3.041 1.00 34.41 172 ARG A C 1
ATOM 1407 O O . ARG A 1 172 ? -42.999 -15.302 -3.776 1.00 34.41 172 ARG A O 1
ATOM 1414 N N . CYS A 1 173 ? -43.149 -17.507 -3.403 1.00 31.34 173 CYS A N 1
ATOM 1415 C CA . CYS A 1 173 ? -43.124 -17.904 -4.799 1.00 31.34 173 CYS A CA 1
ATOM 1416 C C . CYS A 1 173 ? -44.521 -17.607 -5.381 1.00 31.34 173 CYS A C 1
ATOM 1418 O O . CYS A 1 173 ? -45.400 -18.467 -5.389 1.00 31.34 173 CYS A O 1
ATOM 1420 N N . LYS A 1 174 ? -44.785 -16.364 -5.806 1.00 34.59 174 LYS A N 1
ATOM 1421 C CA . LYS A 1 174 ? -45.943 -16.097 -6.662 1.00 34.59 174 LYS A CA 1
ATOM 1422 C C . LYS A 1 174 ? -45.567 -16.533 -8.067 1.00 34.59 174 LYS A C 1
ATOM 1424 O O . LYS A 1 174 ? -44.984 -15.784 -8.844 1.00 34.59 174 LYS A O 1
ATOM 1429 N N . ARG A 1 175 ? -45.886 -17.800 -8.328 1.00 32.19 175 ARG A N 1
ATOM 1430 C CA . ARG A 1 175 ? -46.114 -18.385 -9.645 1.00 32.19 175 ARG A CA 1
ATOM 1431 C C . ARG A 1 175 ? -46.692 -17.312 -10.575 1.00 32.19 175 ARG A C 1
ATOM 1433 O O . ARG A 1 175 ? -47.781 -16.802 -10.310 1.00 32.19 175 ARG A O 1
ATOM 1440 N N . LEU A 1 176 ? -45.960 -16.987 -11.644 1.00 33.84 176 LEU A N 1
ATOM 1441 C CA . LEU A 1 176 ? -46.532 -16.324 -12.811 1.00 33.84 176 LEU A CA 1
ATOM 1442 C C . LEU A 1 176 ? -47.706 -17.189 -13.280 1.00 33.84 176 LEU A C 1
ATOM 1444 O O . LEU A 1 176 ? -47.521 -18.244 -13.877 1.00 33.84 176 LEU A O 1
ATOM 1448 N N . THR A 1 177 ? -48.915 -16.764 -12.938 1.00 37.94 177 THR A N 1
ATOM 1449 C CA . THR A 1 177 ? -50.135 -17.173 -13.624 1.00 37.94 177 THR A CA 1
ATOM 1450 C C . THR A 1 177 ? -50.456 -16.021 -14.554 1.00 37.94 177 THR A C 1
ATOM 1452 O O . THR A 1 177 ? -51.098 -15.043 -14.187 1.00 37.94 177 THR A O 1
ATOM 1455 N N . VAL A 1 178 ? -49.865 -16.103 -15.740 1.00 41.53 178 VAL A N 1
ATOM 1456 C CA . VAL A 1 178 ? -50.248 -15.276 -16.875 1.00 41.53 178 VAL A CA 1
ATOM 1457 C C . VAL A 1 178 ? -51.615 -15.788 -17.333 1.00 41.53 178 VAL A C 1
ATOM 1459 O O . VAL A 1 178 ? -51.768 -16.960 -17.656 1.00 41.53 178 VAL A O 1
ATOM 1462 N N . GLU A 1 179 ? -52.595 -14.892 -17.251 1.00 51.66 179 GLU A N 1
ATOM 1463 C CA . GLU A 1 179 ? -53.813 -14.821 -18.064 1.00 51.66 179 GLU A CA 1
ATOM 1464 C C . GLU A 1 179 ? -54.719 -16.053 -18.191 1.00 51.66 179 GLU A C 1
ATOM 1466 O O . GLU A 1 179 ? -54.749 -16.720 -19.217 1.00 51.66 179 GLU A O 1
ATOM 1471 N N . LEU A 1 180 ? -55.614 -16.246 -17.217 1.00 50.03 180 LEU A N 1
ATOM 1472 C CA . LEU A 1 180 ? -56.876 -16.977 -17.442 1.00 50.03 180 LEU A CA 1
ATOM 1473 C C . LEU A 1 180 ? -58.100 -16.287 -16.811 1.00 50.03 180 LEU A C 1
ATOM 1475 O O . LEU A 1 180 ? -59.119 -16.924 -16.569 1.00 50.03 180 LEU A O 1
ATOM 1479 N N . LEU A 1 181 ? -58.033 -14.974 -16.556 1.00 54.00 181 LEU A N 1
ATOM 1480 C CA . LEU A 1 181 ? -59.181 -14.202 -16.052 1.00 54.00 181 LEU A CA 1
ATOM 1481 C C . LEU A 1 181 ? -59.822 -13.278 -17.099 1.00 54.00 181 LEU A C 1
ATOM 1483 O O . LEU A 1 181 ? -60.976 -12.913 -16.923 1.00 54.00 181 LEU A O 1
ATOM 1487 N N . CYS A 1 182 ? -59.164 -12.976 -18.225 1.00 50.28 182 CYS A N 1
ATOM 1488 C CA . CYS A 1 182 ? -59.785 -12.180 -19.298 1.00 50.28 182 CYS A CA 1
ATOM 1489 C C . CYS A 1 182 ? -60.678 -13.010 -20.242 1.00 50.28 182 CYS A C 1
ATOM 1491 O O . CYS A 1 182 ? -61.679 -12.505 -20.742 1.00 50.28 182 CYS A O 1
ATOM 1493 N N . TRP A 1 183 ? -60.388 -14.301 -20.437 1.00 51.56 183 TRP A N 1
ATOM 1494 C CA . TRP A 1 183 ? -61.195 -15.171 -21.308 1.00 51.56 183 TRP A CA 1
ATOM 1495 C C . TRP A 1 183 ? -62.499 -15.643 -20.648 1.00 51.56 183 TRP A C 1
ATOM 1497 O O . TRP A 1 183 ? -63.496 -15.852 -21.335 1.00 51.56 183 TRP A O 1
ATOM 1507 N N . ALA A 1 184 ? -62.526 -15.749 -19.315 1.00 58.41 184 ALA A N 1
ATOM 1508 C CA . ALA A 1 184 ? -63.723 -16.157 -18.579 1.00 58.41 184 ALA A CA 1
ATOM 1509 C C . ALA A 1 184 ? -64.865 -15.129 -18.707 1.00 58.41 184 ALA A C 1
ATOM 1511 O O . ALA A 1 184 ? -66.017 -15.518 -18.875 1.00 58.41 184 ALA A O 1
ATOM 1512 N N . TRP A 1 185 ? -64.559 -13.826 -18.725 1.00 59.53 185 TRP A N 1
ATOM 1513 C CA . TRP A 1 185 ? -65.574 -12.782 -18.934 1.00 59.53 185 TRP A CA 1
ATOM 1514 C C . TRP A 1 185 ? -66.026 -12.663 -20.397 1.00 59.53 185 TRP A C 1
ATOM 1516 O O . TRP A 1 185 ? -67.202 -12.394 -20.640 1.00 59.53 185 TRP A O 1
ATOM 1526 N N . LEU A 1 186 ? -65.149 -12.939 -21.371 1.00 62.78 186 LEU A N 1
ATOM 1527 C CA . LEU A 1 186 ? -65.539 -13.010 -22.787 1.00 62.78 186 LEU A CA 1
ATOM 1528 C C . LEU A 1 186 ? -66.509 -14.173 -23.059 1.00 62.78 186 LEU A C 1
ATOM 1530 O O . LEU A 1 186 ? -67.501 -13.984 -23.758 1.00 62.78 186 LEU A O 1
ATOM 1534 N N . LEU A 1 187 ? -66.280 -15.351 -22.466 1.00 64.88 187 LEU A N 1
ATOM 1535 C CA . LEU A 1 187 ? -67.185 -16.497 -22.621 1.00 64.88 187 LEU A CA 1
ATOM 1536 C C . LEU A 1 187 ? -68.535 -16.281 -21.920 1.00 64.88 187 LEU A C 1
ATOM 1538 O O . LEU A 1 187 ? -69.566 -16.631 -22.491 1.00 64.88 187 LEU A O 1
ATOM 1542 N N . ILE A 1 188 ? -68.560 -15.651 -20.739 1.00 68.81 188 ILE A N 1
ATOM 1543 C CA . ILE A 1 188 ? -69.821 -15.292 -20.062 1.00 68.81 188 ILE A CA 1
ATOM 1544 C C . ILE A 1 188 ? -70.633 -14.303 -20.915 1.00 68.81 188 ILE A C 1
ATOM 1546 O O . ILE A 1 188 ? -71.839 -14.484 -21.056 1.00 68.81 188 ILE A O 1
ATOM 1550 N N . GLY A 1 189 ? -69.987 -13.311 -21.540 1.00 65.62 189 GLY A N 1
ATOM 1551 C CA . GLY A 1 189 ? -70.654 -12.368 -22.448 1.00 65.62 189 GLY A CA 1
ATOM 1552 C C . GLY A 1 189 ? -71.215 -13.016 -23.722 1.00 65.62 189 GLY A C 1
ATOM 1553 O O . GLY A 1 189 ? -72.295 -12.651 -24.177 1.00 65.62 189 GLY A O 1
ATOM 1554 N N . ILE A 1 190 ? -70.522 -14.011 -24.287 1.00 69.94 190 ILE A N 1
ATOM 1555 C CA . ILE A 1 190 ? -70.998 -14.746 -25.473 1.00 69.94 190 ILE A CA 1
ATOM 1556 C C . ILE A 1 190 ? -72.187 -15.656 -25.123 1.00 69.94 190 ILE A C 1
ATOM 1558 O O . ILE A 1 190 ? -73.151 -15.724 -25.886 1.00 69.94 190 ILE A O 1
ATOM 1562 N N . VAL A 1 191 ? -72.163 -16.323 -23.962 1.00 68.25 191 VAL A N 1
ATOM 1563 C CA . VAL A 1 191 ? -73.267 -17.193 -23.515 1.00 68.25 191 VAL A CA 1
ATOM 1564 C C . VAL A 1 191 ? -74.520 -16.382 -23.173 1.00 68.25 191 VAL A C 1
ATOM 1566 O O . VAL A 1 191 ? -75.623 -16.825 -23.487 1.00 68.25 191 VAL A O 1
ATOM 1569 N N . THR A 1 192 ? -74.392 -15.178 -22.604 1.00 65.50 192 THR A N 1
ATOM 1570 C CA . THR A 1 192 ? -75.557 -14.309 -22.362 1.00 65.50 192 THR A CA 1
ATOM 1571 C C . THR A 1 192 ? -76.131 -13.721 -23.654 1.00 65.50 192 THR A C 1
ATOM 1573 O O . THR A 1 192 ? -77.352 -13.634 -23.776 1.00 65.50 192 THR A O 1
ATOM 1576 N N . LEU A 1 193 ? -75.295 -13.397 -24.649 1.00 61.75 193 LEU A N 1
ATOM 1577 C CA . LEU A 1 193 ? -75.752 -12.925 -25.965 1.00 61.75 193 LEU A CA 1
ATOM 1578 C C . LEU A 1 193 ? -76.440 -14.019 -26.798 1.00 61.75 193 LEU A C 1
ATOM 1580 O O . LEU A 1 193 ? -77.427 -13.734 -27.471 1.00 61.75 193 LEU A O 1
ATOM 1584 N N . LEU A 1 194 ? -75.972 -15.270 -26.734 1.00 61.00 194 LEU A N 1
ATOM 1585 C CA . LEU A 1 194 ? -76.605 -16.398 -27.435 1.00 61.00 194 LEU A CA 1
ATOM 1586 C C . LEU A 1 194 ? -77.812 -16.978 -26.674 1.00 61.00 194 LEU A C 1
ATOM 1588 O O . LEU A 1 194 ? -78.744 -17.481 -27.298 1.00 61.00 194 LEU A O 1
ATOM 1592 N N . GLY A 1 195 ? -77.839 -16.874 -25.341 1.00 58.91 195 GLY A N 1
ATOM 1593 C CA . GLY A 1 195 ? -78.928 -17.376 -24.493 1.00 58.91 195 GLY A CA 1
ATOM 1594 C C . GLY A 1 195 ? -80.215 -16.542 -24.523 1.00 58.91 195 GLY A C 1
ATOM 1595 O O . GLY A 1 195 ? -81.272 -17.050 -24.161 1.00 58.91 195 GLY A O 1
ATOM 1596 N N . LEU A 1 196 ? -80.161 -15.291 -24.993 1.00 53.44 196 LEU A N 1
ATOM 1597 C CA . LEU A 1 196 ? -81.340 -14.430 -25.183 1.00 53.44 196 LEU A CA 1
ATOM 1598 C C . LEU A 1 196 ? -81.962 -14.537 -26.592 1.00 53.44 196 LEU A C 1
ATOM 1600 O O . LEU A 1 196 ? -82.953 -13.868 -26.872 1.00 53.44 196 LEU A O 1
ATOM 1604 N N . GLY A 1 197 ? -81.418 -15.389 -27.472 1.00 55.81 197 GLY A N 1
ATOM 1605 C CA . GLY A 1 197 ? -81.870 -15.546 -28.863 1.00 55.81 197 GLY A CA 1
ATOM 1606 C C . GLY A 1 197 ? -82.817 -16.719 -29.148 1.00 55.81 197 GLY A C 1
ATOM 1607 O O . GLY A 1 197 ? -83.283 -16.852 -30.276 1.00 55.81 197 GLY A O 1
ATOM 1608 N N . LEU A 1 198 ? -83.121 -17.582 -28.172 1.00 51.50 198 LEU A N 1
ATOM 1609 C CA . LEU A 1 198 ? -83.974 -18.765 -28.368 1.00 51.50 198 LEU A CA 1
ATOM 1610 C C . LEU A 1 198 ? -85.000 -18.881 -27.239 1.00 51.50 198 LEU A C 1
ATOM 1612 O O . LEU A 1 198 ? -84.894 -19.717 -26.347 1.00 51.50 198 LEU A O 1
ATOM 1616 N N . GLY A 1 199 ? -85.999 -18.004 -27.272 1.00 56.06 199 GLY A N 1
ATOM 1617 C CA . GLY A 1 199 ? -87.040 -17.957 -26.251 1.00 56.06 199 GLY A CA 1
ATOM 1618 C C . GLY A 1 199 ? -88.280 -17.191 -26.684 1.00 56.06 199 GLY A C 1
ATOM 1619 O O . GLY A 1 199 ? -88.762 -16.352 -25.934 1.00 56.06 199 GLY A O 1
ATOM 1620 N N . GLY A 1 200 ? -88.803 -17.467 -27.881 1.00 48.44 200 GLY A N 1
ATOM 1621 C CA . GLY A 1 200 ? -90.173 -17.075 -28.211 1.00 48.44 200 GLY A CA 1
ATOM 1622 C C . GLY A 1 200 ? -90.454 -16.940 -29.698 1.00 48.44 200 GLY A C 1
ATOM 1623 O O . GLY A 1 200 ? -90.107 -15.918 -30.261 1.00 48.44 200 GLY A O 1
AT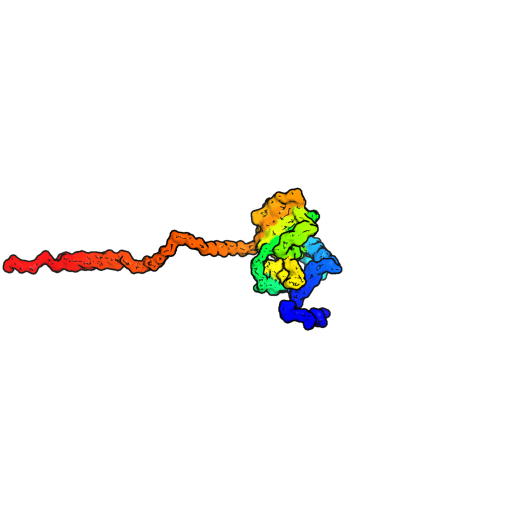OM 1624 N N . VAL A 1 201 ? -91.095 -17.958 -30.283 1.00 45.66 201 VAL A N 1
ATOM 1625 C CA . VAL A 1 201 ? -92.182 -17.952 -31.299 1.00 45.66 201 VAL A CA 1
ATOM 1626 C C . VAL A 1 201 ? -92.452 -19.447 -31.581 1.00 45.66 201 VAL A C 1
ATOM 1628 O O . VAL A 1 201 ? -91.514 -20.176 -31.867 1.00 45.66 201 VAL A O 1
ATOM 1631 N N . GLY A 1 202 ? -93.640 -20.045 -31.507 1.00 40.47 202 GLY A N 1
ATOM 1632 C CA . GLY A 1 202 ? -94.992 -19.598 -31.202 1.00 40.47 202 GLY A CA 1
ATOM 1633 C C . GLY A 1 202 ? -95.929 -20.825 -31.208 1.00 40.47 202 GLY A C 1
ATOM 1634 O O . GLY A 1 202 ? -95.660 -21.821 -31.877 1.00 40.47 202 GLY A O 1
ATOM 1635 N N . LYS A 1 203 ? -97.027 -20.757 -30.446 1.00 42.16 203 LYS A N 1
ATOM 1636 C CA . LYS A 1 203 ? -98.227 -21.587 -30.630 1.00 42.16 203 LYS A CA 1
ATOM 1637 C C . LYS A 1 203 ? -99.413 -20.638 -30.785 1.00 42.16 203 LYS A C 1
ATOM 1639 O O . LYS A 1 203 ? -99.880 -20.089 -29.789 1.00 42.16 203 LYS A O 1
ATOM 1644 N N . ARG A 1 204 ? -99.859 -20.449 -32.023 1.00 44.06 204 ARG A N 1
ATOM 1645 C CA . ARG A 1 204 ? -101.243 -20.622 -32.480 1.00 44.06 204 ARG A CA 1
ATOM 1646 C C . ARG A 1 204 ? -101.185 -21.037 -33.939 1.00 44.06 204 ARG A C 1
ATOM 1648 O O . ARG A 1 204 ? -100.375 -20.424 -34.663 1.00 44.06 204 ARG A O 1
#

Secondary structure (DSSP, 8-state):
-HHHHTTS-TT--HHHHHHHHHH-GGGSHHHHHHHHHHHS-SHHHHHHH-TTHHHHHHHHHHHHHHHTTPPPEEEEEEESS-------SEEE-SS--EEESSSHHHHHH--SEEEEEEESSEEE-TTTTTEEEEPS-EEEEEEEEEETTEEEEEEEETT-----------S-------SSSHHHHHHHHHHHHHHTSSS-----

Radius of gyration: 31.87 Å; chains: 1; bounding box: 120×42×55 Å

Organism: Chiloscyllium punctatum (NCBI:txid137246)

Foldseek 3Di:
DVVVQVPDDPVDDPLLVLLCVLPDPPPVNVVVLQVLLLVQVDPVSCVPPRPCVVSLVSNQVSLVVQLVPFDWAKWKAADAPDADDDPDQKDWRSGFDKTASDHVPNVVVHVQEMEIEGDSQWHFNVPPRGITTGDGAMWGWPDWAADPNHIYTYTYGPPDDPPPPPPPPDPDPPPPPPDDPVVVVVVVVVCVVVVVVPDDDDDD

Sequence (204 aa):
MR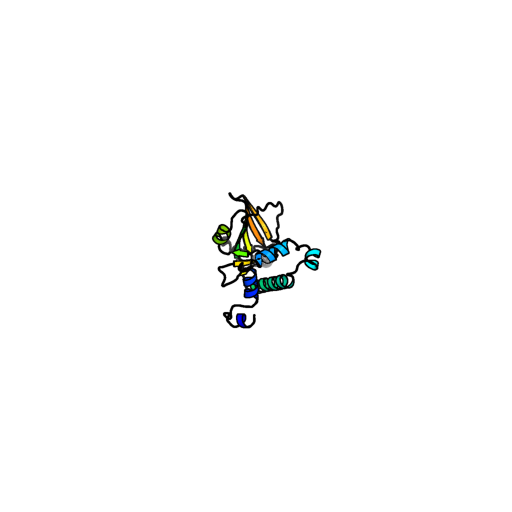NLLESLPPSVREEHLIVHNVSTDRSNLSTRFNKDIQRFGAIDEYNALFQWKSLHYLLTISVETLRKTSRARTVYQGIPNATFRTSRTQMRFATFPSCSESRERPERFGTRTFFVLNTMYGARIRNYQGVLVLLHKTFQIVTAERAEKGCNLTLQPTGYRRRTASLGWGERCKRLTVELLCWAWLLIGIVTLLGLGLGGVGKR

InterPro domains:
  IPR000768 NAD:arginine ADP-ribosyltransferase, ART [PF01129] (7-157)
  IPR000768 NAD:arginine ADP-ribosyltransferase, ART [PR00970] (50-66)
  IPR000768 NAD:arginine ADP-ribosyltransferase, ART [PR00970] (91-106)
  IPR000768 NAD:arginine ADP-ribosyltransferase, ART [PR00970] (113-129)
  IPR050999 Arg-specific ADP-ribosyltransferase [PTHR10339] (7-161)

pLDDT: mean 72.42, std 16.77, range [28.77, 93.56]